Protein AF-I0ICT7-F1 (afdb_monomer)

Foldseek 3Di:
DAAEEEAEPDAPVDPPSAVVLVVVCVVDDVRHAYEYAHALHAPPRCQQSHQEYEHEQLPLVDQVSVVSNLVRLQRSQVRHDPPHDYAYEAEDDPDLPPVFLVLQQQLSCVQRHVRHYFYAHRDVDDPVGTDGDDDVVVVQCQAAWPDHWDADPQRWTWTHGPRGIRIHAGAPTAWDKAAAPAWDQDPVPRDTDRIDIAGHSGD

Organism: Phycisphaera mikurensis (strain NBRC 102666 / KCTC 22515 / FYK2301M01) (NCBI:txid1142394)

Mean predicted aligned error: 4.81 Å

Sequence (203 aa):
METGIFFDWWWDARPDRRAPMEAVRAQVPPGTLVLVNANANPLVETADLVNGSFMEADRSANWSAWAEMEASLVHNERHAREPRINAISAWFEQSRNEPARVRAVTTLALTRSD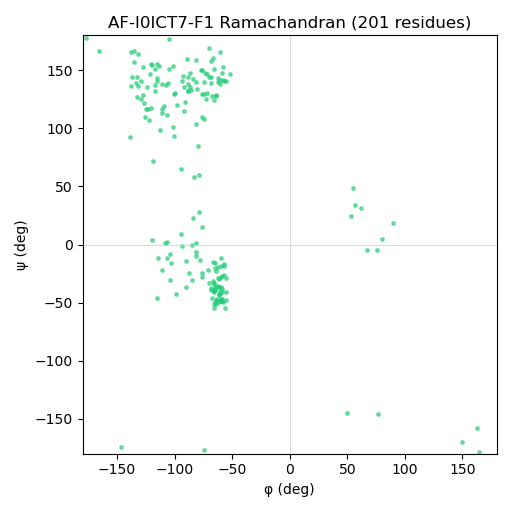GFVLFSDPNPLPTPDHLHDWYPLWDQPLGRALGPGREHPDGGVRRLFTGGLAVYNRPGAGEATVRLESPHRSFRTGRVGLLHTVPAADH

pLDDT: mean 89.97, std 8.15, range [52.28, 97.56]

Nearest PDB structures (foldseek):
  1uuo-assembly1_A  TM=5.519E-01  e=5.421E-01  Rattus rattus
  1ahn-assembly1_A  TM=3.329E-01  e=1.241E-01  Escherichia coli
  5zhz-assembly1_A  TM=4.166E-01  e=2.677E+00  Mycobacterium tuberculosis H37Rv
  9gzj-assembly1_A  TM=2.872E-01  e=6.931E-01  Listeria monocytogenes
  2www-assembly1_D  TM=3.773E-01  e=2.368E+00  Homo sapiens

Solvent-accessible surface area (backbone atoms only — not comparable to full-atom values): 11298 Å² total; per-residue (Å²): 134,84,53,75,47,78,43,74,85,43,53,58,90,42,86,74,51,46,61,60,51,52,57,49,57,75,74,45,66,94,75,46,45,33,37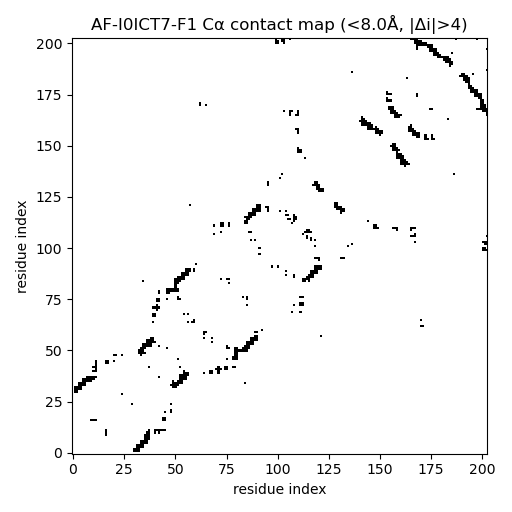,29,32,29,33,53,51,52,57,79,74,42,18,76,77,22,18,24,36,35,19,61,31,83,54,57,88,41,69,69,43,51,54,39,38,51,51,20,37,49,47,30,72,70,48,25,25,84,76,73,51,49,32,40,35,39,35,48,90,88,46,91,89,39,69,49,57,54,38,32,54,44,21,43,25,49,29,45,39,94,43,42,64,46,56,31,49,50,86,93,47,71,83,87,54,72,52,69,76,89,55,80,74,77,72,53,74,37,74,53,72,76,57,76,45,40,82,44,99,66,64,29,32,38,17,47,29,78,55,44,72,42,44,28,31,39,65,88,39,60,73,33,77,49,77,51,99,57,74,43,68,39,85,81,74,67,49,71,37,42,68,46,78,29,48,45,45,21,74

Radius of gyration: 17.75 Å; Cα contacts (8 Å, |Δi|>4): 414; chains: 1; bounding box: 44×36×44 Å

Structure (mmCIF, N/CA/C/O backbone):
data_AF-I0ICT7-F1
#
_entry.id   AF-I0ICT7-F1
#
loop_
_atom_site.group_PDB
_atom_site.id
_atom_site.type_symbol
_atom_site.label_atom_id
_atom_site.label_alt_id
_atom_site.label_comp_id
_atom_site.label_asym_id
_atom_site.label_entity_id
_atom_site.label_seq_id
_atom_site.pdbx_PDB_ins_code
_atom_site.Cartn_x
_atom_site.Cartn_y
_atom_site.Cartn_z
_atom_site.occupancy
_atom_site.B_iso_or_equiv
_atom_site.auth_seq_id
_atom_site.auth_comp_id
_atom_site.auth_asym_id
_atom_site.auth_atom_id
_atom_site.pdbx_PDB_model_num
ATOM 1 N N . MET A 1 1 ? 17.435 -20.853 -0.645 1.00 52.28 1 MET A N 1
ATOM 2 C CA . MET A 1 1 ? 17.496 -19.440 -0.229 1.00 52.28 1 MET A CA 1
ATOM 3 C C . MET A 1 1 ? 17.012 -18.647 -1.425 1.00 52.28 1 MET A C 1
ATOM 5 O O . MET A 1 1 ? 17.571 -18.835 -2.499 1.00 52.28 1 MET A O 1
ATOM 9 N N . GLU A 1 2 ? 15.910 -17.918 -1.296 1.00 65.94 2 GLU A N 1
ATOM 10 C CA . GLU A 1 2 ? 15.409 -17.082 -2.391 1.00 65.94 2 GLU A CA 1
ATOM 11 C C . GLU A 1 2 ? 16.340 -15.877 -2.547 1.00 65.94 2 GLU A C 1
ATOM 13 O O . GLU A 1 2 ? 16.713 -15.241 -1.562 1.00 65.94 2 GLU A O 1
ATOM 18 N N . THR A 1 3 ? 16.780 -15.608 -3.774 1.00 87.38 3 THR A N 1
ATOM 19 C CA . THR A 1 3 ? 17.563 -14.412 -4.098 1.00 87.38 3 THR A CA 1
ATOM 20 C C . THR A 1 3 ? 16.592 -13.290 -4.441 1.00 87.38 3 THR A C 1
ATOM 22 O O . THR A 1 3 ? 15.670 -13.504 -5.229 1.00 87.38 3 THR A O 1
ATOM 25 N N . GLY A 1 4 ? 16.800 -12.110 -3.860 1.00 93.94 4 GLY A N 1
ATOM 26 C CA . GLY A 1 4 ? 16.025 -10.906 -4.144 1.00 93.94 4 GLY A CA 1
ATOM 27 C C . GLY A 1 4 ? 16.892 -9.825 -4.781 1.00 93.94 4 GLY A C 1
ATOM 28 O O . GLY A 1 4 ? 18.059 -9.681 -4.421 1.00 93.94 4 GLY A O 1
ATOM 29 N N . ILE A 1 5 ? 16.322 -9.069 -5.715 1.00 96.56 5 ILE A N 1
ATOM 30 C CA . ILE A 1 5 ? 16.929 -7.873 -6.303 1.00 96.56 5 ILE A CA 1
ATOM 31 C C . ILE A 1 5 ? 15.971 -6.706 -6.097 1.00 96.56 5 ILE A C 1
ATOM 33 O O . ILE A 1 5 ? 14.771 -6.839 -6.329 1.00 96.56 5 ILE A O 1
ATOM 37 N N . PHE A 1 6 ? 16.513 -5.568 -5.678 1.00 97.00 6 PHE A N 1
ATOM 38 C CA . PHE A 1 6 ? 15.777 -4.322 -5.533 1.00 97.00 6 PHE A CA 1
ATOM 39 C C . PHE A 1 6 ? 16.410 -3.262 -6.433 1.00 97.00 6 PHE A C 1
ATOM 41 O O . PHE A 1 6 ? 17.581 -2.925 -6.252 1.00 97.00 6 PHE A O 1
ATOM 48 N N . PHE A 1 7 ? 15.660 -2.758 -7.411 1.00 96.62 7 PHE A N 1
ATOM 49 C CA . PHE A 1 7 ? 16.107 -1.653 -8.257 1.00 96.62 7 PHE A CA 1
ATOM 50 C C . PHE A 1 7 ? 15.532 -0.345 -7.754 1.00 96.62 7 PHE A C 1
ATOM 52 O O . PHE A 1 7 ? 14.318 -0.162 -7.740 1.00 96.62 7 PHE A O 1
ATOM 59 N N . ASP A 1 8 ? 16.406 0.582 -7.394 1.00 93.88 8 ASP A N 1
ATOM 60 C CA . ASP A 1 8 ? 15.988 1.924 -7.030 1.00 93.88 8 ASP A CA 1
ATOM 61 C C . ASP A 1 8 ? 15.756 2.805 -8.277 1.00 93.88 8 ASP A C 1
ATOM 63 O O . ASP A 1 8 ? 16.269 2.519 -9.365 1.00 93.88 8 ASP A O 1
ATOM 67 N N . TRP A 1 9 ? 14.971 3.876 -8.129 1.00 91.50 9 TRP A N 1
ATOM 68 C CA . TRP A 1 9 ? 14.681 4.865 -9.181 1.00 91.50 9 TRP A CA 1
ATOM 69 C C . TRP A 1 9 ? 14.110 4.257 -10.476 1.00 91.50 9 TRP A C 1
ATOM 71 O O . TRP A 1 9 ? 14.549 4.562 -11.597 1.00 91.50 9 TRP A O 1
ATOM 81 N N . TRP A 1 10 ? 13.103 3.397 -10.340 1.00 93.94 10 TRP A N 1
ATOM 82 C CA . TRP A 1 10 ? 12.467 2.691 -11.446 1.00 93.94 10 TRP A CA 1
ATOM 83 C C . TRP A 1 10 ? 11.147 3.338 -11.862 1.00 93.94 10 TRP A C 1
ATOM 85 O O . TRP A 1 10 ? 10.081 3.052 -11.326 1.00 93.94 10 TRP A O 1
ATOM 95 N N . TRP A 1 11 ? 11.207 4.225 -12.850 1.00 89.44 11 TRP A N 1
ATOM 96 C CA . TRP A 1 11 ? 10.013 4.866 -13.402 1.00 89.44 11 TRP A CA 1
ATOM 97 C C . TRP A 1 11 ? 9.779 4.362 -14.822 1.00 89.44 11 TRP A C 1
ATOM 99 O O . TRP A 1 11 ? 10.576 4.690 -15.706 1.00 89.44 11 TRP A O 1
ATOM 109 N N . ASP A 1 12 ? 8.691 3.615 -15.033 1.00 87.00 12 ASP A N 1
ATOM 110 C CA . ASP A 1 12 ? 8.264 3.106 -16.351 1.00 87.00 12 ASP A CA 1
ATOM 111 C C . ASP A 1 12 ? 7.927 4.235 -17.338 1.00 87.00 12 ASP A C 1
ATOM 113 O O . ASP A 1 12 ? 7.998 4.047 -18.544 1.00 87.00 12 ASP A O 1
ATOM 117 N N . ALA A 1 13 ? 7.657 5.446 -16.841 1.00 80.25 13 ALA A N 1
ATOM 118 C CA . ALA A 1 13 ? 7.529 6.639 -17.678 1.00 80.25 13 ALA A CA 1
ATOM 119 C C . ALA A 1 13 ? 8.842 7.040 -18.384 1.00 80.25 13 ALA A C 1
ATOM 121 O O . ALA A 1 13 ? 8.818 7.857 -19.306 1.00 80.25 13 ALA A O 1
ATOM 122 N N . ARG A 1 14 ? 10.001 6.518 -17.951 1.00 82.38 14 ARG A N 1
ATOM 123 C CA . ARG A 1 14 ? 11.254 6.688 -18.697 1.00 82.38 14 ARG A CA 1
ATOM 124 C C . ARG A 1 14 ? 11.303 5.662 -19.833 1.00 82.38 14 ARG A C 1
ATOM 126 O O . ARG A 1 14 ? 10.940 4.511 -19.603 1.00 82.38 14 ARG A O 1
ATOM 133 N N . PRO A 1 15 ? 11.790 6.044 -21.025 1.00 78.44 15 PRO A N 1
ATOM 134 C CA . PRO A 1 15 ? 11.912 5.109 -22.133 1.00 78.44 15 PRO A CA 1
ATOM 135 C C . PRO A 1 15 ? 12.797 3.913 -21.761 1.00 78.44 15 PRO A C 1
ATOM 137 O O . PRO A 1 15 ? 13.691 4.014 -20.917 1.00 78.44 15 PRO A O 1
ATOM 140 N N . ASP A 1 16 ? 12.529 2.787 -22.419 1.00 86.06 16 ASP A N 1
ATOM 141 C CA . ASP A 1 16 ? 13.376 1.594 -22.427 1.00 86.06 16 ASP A CA 1
ATOM 142 C C . ASP A 1 16 ? 13.589 0.919 -21.062 1.00 86.06 16 ASP A C 1
ATOM 144 O O . ASP A 1 16 ? 14.623 0.300 -20.834 1.00 86.06 16 ASP A O 1
ATOM 148 N N . ARG A 1 17 ? 12.616 0.974 -20.140 1.00 91.69 17 ARG A N 1
ATOM 149 C CA . ARG A 1 17 ? 12.694 0.219 -18.869 1.00 91.69 17 ARG A CA 1
ATOM 150 C C . ARG A 1 17 ? 12.561 -1.289 -19.033 1.00 91.69 17 ARG A C 1
ATOM 152 O O . ARG A 1 17 ? 13.197 -2.049 -18.302 1.00 91.69 17 ARG A O 1
ATOM 159 N N . ARG A 1 18 ? 11.779 -1.733 -20.014 1.00 94.69 18 ARG A N 1
ATOM 160 C CA . ARG A 1 18 ? 11.516 -3.154 -20.246 1.00 94.69 18 ARG A CA 1
ATOM 161 C C . ARG A 1 18 ? 12.772 -3.940 -20.629 1.00 94.69 18 ARG A C 1
ATOM 163 O O . ARG A 1 18 ? 13.072 -4.928 -19.969 1.00 94.69 18 ARG A O 1
ATOM 170 N N . ALA A 1 19 ? 13.536 -3.486 -21.623 1.00 95.31 19 ALA A N 1
ATOM 171 C CA . ALA A 1 19 ? 14.713 -4.209 -22.125 1.00 95.31 19 ALA A CA 1
ATOM 172 C C . ALA A 1 19 ? 15.763 -4.536 -21.033 1.00 95.31 19 ALA A C 1
ATOM 174 O O . ALA A 1 19 ? 16.175 -5.692 -20.927 1.00 95.31 19 ALA A O 1
ATOM 175 N N . PRO A 1 20 ? 16.174 -3.587 -20.167 1.00 94.69 20 PRO A N 1
ATOM 176 C CA . PRO A 1 20 ? 17.035 -3.877 -19.024 1.00 94.69 20 PRO A CA 1
ATOM 177 C C . PRO A 1 20 ? 16.431 -4.906 -18.064 1.00 94.69 20 PRO A C 1
ATOM 179 O O . PRO A 1 20 ? 17.145 -5.790 -17.595 1.00 94.69 20 PRO A O 1
ATOM 182 N N . MET A 1 21 ? 15.125 -4.832 -17.789 1.00 96.69 21 MET A N 1
ATOM 183 C CA . MET A 1 21 ? 14.463 -5.788 -16.899 1.00 96.69 21 MET A CA 1
ATOM 184 C C . MET A 1 21 ? 14.391 -7.195 -17.513 1.00 96.69 21 MET A C 1
ATOM 186 O O . MET A 1 21 ? 14.626 -8.183 -16.819 1.00 96.69 21 MET A O 1
ATOM 190 N N . GLU A 1 22 ? 14.143 -7.307 -18.819 1.00 97.19 22 GLU A N 1
ATOM 191 C CA . GLU A 1 22 ? 14.212 -8.576 -19.555 1.00 97.19 22 GLU A CA 1
ATOM 192 C C . GLU A 1 22 ? 15.631 -9.164 -19.512 1.00 97.19 22 GLU A C 1
ATOM 194 O O . GLU A 1 22 ? 15.803 -10.352 -19.233 1.00 97.19 22 GLU A O 1
ATOM 199 N N . ALA A 1 23 ? 16.660 -8.330 -19.693 1.00 97.25 23 ALA A N 1
ATOM 200 C CA . ALA A 1 23 ? 18.058 -8.748 -19.598 1.00 97.25 23 ALA A CA 1
ATOM 201 C C . ALA A 1 23 ? 18.440 -9.231 -18.189 1.00 97.25 23 ALA A C 1
ATOM 203 O O . ALA A 1 23 ? 19.209 -10.186 -18.056 1.00 97.25 23 ALA A O 1
ATOM 204 N N . VAL A 1 24 ? 17.894 -8.611 -17.137 1.00 96.62 24 VAL A N 1
ATOM 205 C CA . VAL A 1 24 ? 18.030 -9.095 -15.754 1.00 96.62 24 VAL A CA 1
ATOM 206 C C . VAL A 1 24 ? 17.331 -10.441 -15.604 1.00 96.62 24 VAL A C 1
ATOM 208 O O . VAL A 1 24 ? 17.938 -11.396 -15.123 1.00 96.62 24 VAL A O 1
ATOM 211 N N . ARG A 1 25 ? 16.076 -10.558 -16.057 1.00 96.88 25 ARG A N 1
ATOM 212 C CA . ARG A 1 25 ? 15.293 -11.799 -15.963 1.00 96.88 25 ARG A CA 1
ATOM 213 C C . ARG A 1 25 ? 15.915 -12.973 -16.711 1.00 96.88 25 ARG A C 1
ATOM 215 O O . ARG A 1 25 ? 15.766 -14.100 -16.253 1.00 96.88 25 ARG A O 1
ATOM 222 N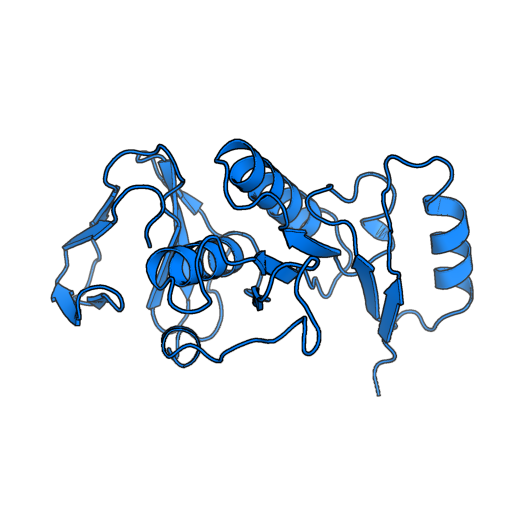 N . ALA A 1 26 ? 16.647 -12.721 -17.791 1.00 97.56 26 ALA A N 1
ATOM 223 C CA . ALA A 1 26 ? 17.394 -13.748 -18.512 1.00 97.56 26 ALA A CA 1
ATOM 224 C C . ALA A 1 26 ? 18.623 -14.276 -17.742 1.00 97.56 26 ALA A C 1
ATOM 226 O O . ALA A 1 26 ? 19.095 -15.373 -18.031 1.00 97.56 26 ALA A O 1
ATOM 227 N N . GLN A 1 27 ? 19.150 -13.511 -16.782 1.00 97.06 27 GLN A N 1
ATOM 228 C CA . GLN A 1 27 ? 20.387 -13.835 -16.060 1.00 97.06 27 GLN A CA 1
ATOM 229 C C . GLN A 1 27 ? 20.158 -14.378 -14.649 1.00 97.06 27 GLN A C 1
ATOM 231 O O . GLN A 1 27 ? 21.073 -14.944 -14.051 1.00 97.06 27 GLN A O 1
ATOM 236 N N . VAL A 1 28 ? 18.954 -14.209 -14.103 1.00 96.19 28 VAL A N 1
ATOM 237 C CA . VAL A 1 28 ? 18.622 -14.640 -12.743 1.00 96.19 28 VAL A CA 1
ATOM 238 C C . VAL A 1 28 ? 17.755 -15.898 -12.763 1.00 96.19 28 VAL A C 1
ATOM 240 O O . VAL A 1 28 ? 16.984 -16.104 -13.703 1.00 96.19 28 VAL A O 1
ATOM 243 N N . PRO A 1 29 ? 17.832 -16.754 -11.729 1.00 95.69 29 PRO A N 1
ATOM 244 C CA . PRO A 1 29 ? 16.926 -17.887 -11.597 1.00 95.69 29 PRO A CA 1
ATOM 245 C C . PRO A 1 29 ? 15.444 -17.476 -11.715 1.00 95.69 29 PRO A C 1
ATOM 247 O O . PRO A 1 29 ? 15.056 -16.420 -11.211 1.00 95.69 29 PRO A O 1
ATOM 250 N N . PRO A 1 30 ? 14.563 -18.327 -12.281 1.00 92.38 30 PRO A N 1
ATOM 251 C CA . PRO A 1 30 ? 13.141 -18.001 -12.422 1.00 92.38 30 PRO A CA 1
ATOM 252 C C . PRO A 1 30 ? 12.431 -17.655 -11.106 1.00 92.38 30 PRO A C 1
ATOM 254 O O . PRO A 1 30 ? 11.439 -16.935 -11.128 1.00 92.38 30 PRO A O 1
ATOM 257 N N . GLY A 1 31 ? 12.918 -18.165 -9.971 1.00 94.19 31 GLY A N 1
ATOM 258 C CA . GLY A 1 31 ? 12.374 -17.883 -8.640 1.00 94.19 31 GLY A CA 1
ATOM 259 C C . GLY A 1 31 ? 12.904 -16.607 -7.976 1.00 94.19 31 GLY A C 1
ATOM 260 O O . GLY A 1 31 ? 12.518 -16.327 -6.849 1.00 94.19 31 GLY A O 1
ATOM 261 N N . THR A 1 32 ? 13.799 -15.848 -8.618 1.00 96.69 32 THR A N 1
ATOM 262 C CA . THR A 1 32 ? 14.328 -14.603 -8.047 1.00 96.69 32 THR A CA 1
ATOM 263 C C . THR A 1 32 ? 13.213 -13.575 -7.880 1.00 96.69 32 THR A C 1
ATOM 265 O O . THR A 1 32 ? 12.502 -13.263 -8.839 1.00 96.69 32 THR A O 1
ATOM 268 N N . LEU A 1 33 ? 13.081 -13.019 -6.677 1.00 97.06 33 LEU A N 1
ATOM 269 C CA . LEU A 1 33 ? 12.181 -11.898 -6.426 1.00 97.06 33 LEU A CA 1
ATOM 270 C C . LEU A 1 33 ? 12.821 -10.626 -6.975 1.00 97.06 33 LEU A C 1
ATOM 272 O O . LEU A 1 33 ? 13.983 -10.343 -6.687 1.00 97.06 33 LEU A O 1
ATOM 276 N N . VAL A 1 34 ? 12.079 -9.861 -7.768 1.00 97.38 34 VAL A N 1
ATOM 277 C CA . VAL A 1 34 ? 12.555 -8.570 -8.278 1.00 97.38 34 VAL A CA 1
ATOM 278 C C . VAL A 1 34 ? 11.570 -7.497 -7.874 1.00 97.38 34 VAL A C 1
ATOM 280 O O . VAL A 1 34 ? 10.424 -7.533 -8.306 1.00 97.38 34 VAL A O 1
ATOM 283 N N . LEU A 1 35 ? 12.014 -6.554 -7.055 1.00 97.19 35 LEU A N 1
ATOM 284 C CA . LEU A 1 35 ? 11.237 -5.396 -6.637 1.00 97.19 35 LEU A CA 1
ATOM 285 C C . LEU A 1 35 ? 11.859 -4.132 -7.204 1.00 97.19 35 LEU A C 1
ATOM 287 O O . LEU A 1 35 ? 13.061 -4.077 -7.475 1.00 97.19 35 LEU A O 1
ATOM 291 N N . VAL A 1 36 ? 11.030 -3.115 -7.378 1.00 97.12 36 VAL A N 1
ATOM 292 C CA . VAL A 1 36 ? 11.469 -1.837 -7.925 1.00 97.12 36 VAL A CA 1
ATOM 293 C C . VAL A 1 36 ? 10.931 -0.680 -7.090 1.00 97.12 36 VAL A C 1
ATOM 295 O O . VAL A 1 36 ? 9.778 -0.709 -6.671 1.00 97.12 36 VAL A O 1
ATOM 298 N N . ASN A 1 37 ? 11.731 0.349 -6.833 1.00 95.50 37 ASN A N 1
ATOM 299 C CA . ASN A 1 37 ? 11.225 1.588 -6.254 1.00 95.50 37 ASN A CA 1
ATOM 300 C C . ASN A 1 37 ? 10.612 2.444 -7.363 1.00 95.50 37 ASN A C 1
ATOM 302 O O . ASN A 1 37 ? 11.335 3.050 -8.158 1.00 95.50 37 ASN A O 1
ATOM 306 N N . ALA A 1 38 ? 9.283 2.474 -7.421 1.00 93.31 38 ALA A N 1
ATOM 307 C CA . ALA A 1 38 ? 8.538 3.226 -8.425 1.00 93.31 38 ALA A CA 1
ATOM 308 C C . ALA A 1 38 ? 7.865 4.482 -7.856 1.00 93.31 38 ALA A C 1
ATOM 310 O O . ALA A 1 38 ? 7.192 5.201 -8.601 1.00 93.31 38 ALA A O 1
ATOM 311 N N . ASN A 1 39 ? 8.055 4.790 -6.565 1.00 91.81 39 ASN A N 1
ATOM 312 C CA . ASN A 1 39 ? 7.245 5.782 -5.847 1.00 91.81 39 ASN A CA 1
ATOM 313 C C . ASN A 1 39 ? 5.748 5.503 -6.069 1.00 91.81 39 ASN A C 1
ATOM 315 O O . ASN A 1 39 ? 5.343 4.354 -6.208 1.00 91.81 39 ASN A O 1
ATOM 319 N N . ALA A 1 40 ? 4.913 6.535 -6.152 1.00 89.12 40 ALA A N 1
ATOM 320 C CA . ALA A 1 40 ? 3.494 6.377 -6.457 1.00 89.12 40 ALA A CA 1
ATOM 321 C C . ALA A 1 40 ? 3.192 6.097 -7.949 1.00 89.12 40 ALA A C 1
ATOM 323 O O . ALA A 1 40 ? 2.040 6.237 -8.351 1.00 89.12 40 ALA A O 1
ATOM 324 N N . ASN A 1 41 ? 4.172 5.724 -8.788 1.00 91.44 41 ASN A N 1
ATOM 325 C CA . ASN A 1 41 ? 3.925 5.443 -10.209 1.00 91.44 41 ASN A CA 1
ATOM 326 C C . ASN A 1 41 ? 3.503 3.978 -10.431 1.00 91.44 41 ASN A C 1
ATOM 328 O O . ASN A 1 41 ? 4.148 3.069 -9.900 1.00 91.44 41 ASN A O 1
ATOM 332 N N . PRO A 1 42 ? 2.477 3.719 -11.260 1.00 92.69 42 PRO A N 1
ATOM 333 C CA . PRO A 1 42 ? 2.080 2.360 -11.601 1.00 92.69 42 PRO A CA 1
ATOM 334 C C . PRO A 1 42 ? 3.110 1.696 -12.526 1.00 92.69 42 PRO A C 1
ATOM 336 O O . PRO A 1 42 ? 3.706 2.343 -13.390 1.00 92.69 42 PRO A O 1
ATOM 339 N N . LEU A 1 43 ? 3.279 0.382 -12.377 1.00 94.38 43 LEU A N 1
ATOM 340 C CA . LEU A 1 43 ? 4.138 -0.443 -13.230 1.00 94.38 43 LEU A CA 1
ATOM 341 C C . LEU A 1 43 ? 3.414 -0.775 -14.539 1.00 94.38 43 LEU A C 1
ATOM 343 O O . LEU A 1 43 ? 2.737 -1.795 -14.656 1.00 94.38 43 LEU A O 1
ATOM 347 N N . VAL A 1 44 ? 3.476 0.119 -15.517 1.00 93.44 44 VAL A N 1
ATOM 348 C CA . VAL A 1 44 ? 2.729 -0.032 -16.775 1.00 93.44 44 VAL A CA 1
ATOM 349 C C . VAL A 1 44 ? 3.456 -0.886 -17.818 1.00 93.44 44 VAL A C 1
ATOM 351 O O . VAL A 1 44 ? 2.792 -1.600 -18.562 1.00 93.44 44 VAL A O 1
ATOM 354 N N . GLU A 1 45 ? 4.791 -0.891 -17.827 1.00 93.81 45 GLU A N 1
ATOM 355 C CA . GLU A 1 45 ? 5.605 -1.575 -18.849 1.00 93.81 45 GLU A CA 1
ATOM 356 C C . GLU A 1 45 ? 6.232 -2.879 -18.351 1.00 93.81 45 GLU A C 1
ATOM 358 O O . GLU A 1 45 ? 6.504 -3.799 -19.130 1.00 93.81 45 GLU A O 1
ATOM 363 N N . THR A 1 46 ? 6.526 -2.931 -17.050 1.00 96.50 46 THR A N 1
ATOM 364 C CA . THR A 1 46 ? 7.392 -3.965 -16.464 1.00 96.50 46 THR A CA 1
ATOM 365 C C . THR A 1 46 ? 6.729 -4.823 -15.399 1.00 96.50 46 THR A C 1
ATOM 367 O O . THR A 1 46 ? 7.389 -5.694 -14.833 1.00 96.50 46 THR A O 1
ATOM 370 N N . ALA A 1 47 ? 5.430 -4.638 -15.143 1.00 95.75 47 ALA A N 1
ATOM 371 C CA . ALA A 1 47 ? 4.708 -5.384 -14.113 1.00 95.75 47 ALA A CA 1
ATOM 372 C C . ALA A 1 47 ? 4.817 -6.909 -14.279 1.00 95.75 47 ALA A C 1
ATOM 374 O O . ALA A 1 47 ? 5.072 -7.615 -13.308 1.00 95.75 47 ALA A O 1
ATOM 375 N N . ASP A 1 48 ? 4.733 -7.429 -15.502 1.00 96.56 48 ASP A N 1
ATOM 376 C CA . ASP A 1 48 ? 4.857 -8.866 -15.777 1.00 96.56 48 ASP A CA 1
ATOM 377 C C . ASP A 1 48 ? 6.267 -9.426 -15.501 1.00 96.56 48 ASP A C 1
ATOM 379 O O . ASP A 1 4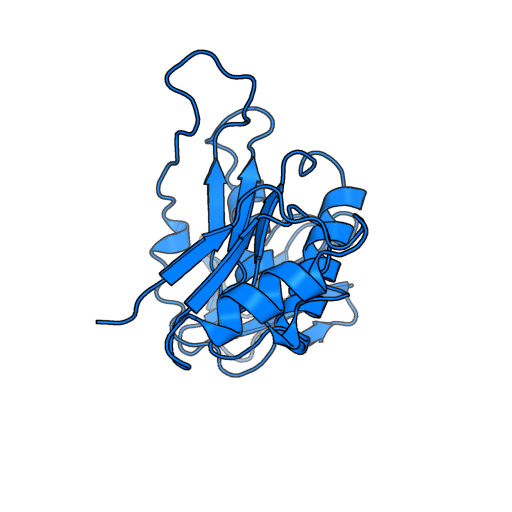8 ? 6.463 -10.640 -15.372 1.00 96.56 48 ASP A O 1
ATOM 383 N N . LEU A 1 49 ? 7.254 -8.541 -15.359 1.00 97.31 49 LEU A N 1
ATOM 384 C CA . LEU A 1 49 ? 8.650 -8.868 -15.107 1.00 97.31 49 LEU A CA 1
ATOM 385 C C . LEU A 1 49 ? 9.073 -8.624 -13.658 1.00 97.31 49 LEU A C 1
ATOM 387 O O . LEU A 1 49 ? 10.170 -9.035 -13.290 1.00 97.31 49 LEU A O 1
ATOM 391 N N . VAL A 1 50 ? 8.261 -8.007 -12.802 1.00 97.38 50 VAL A N 1
ATOM 392 C CA . VAL A 1 50 ? 8.640 -7.695 -11.411 1.00 97.38 50 VAL A CA 1
ATOM 393 C C . VAL A 1 50 ? 7.598 -8.207 -10.427 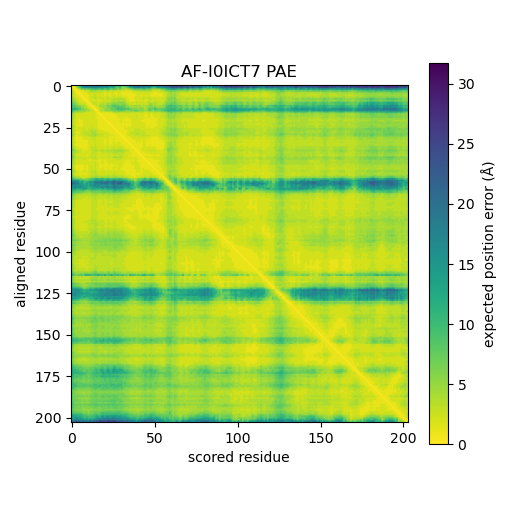1.00 97.38 50 VAL A C 1
ATOM 395 O O . VAL A 1 50 ? 6.430 -8.360 -10.753 1.00 97.38 50 VAL A O 1
ATOM 398 N N . ASN A 1 51 ? 8.032 -8.497 -9.208 1.00 97.38 51 ASN A N 1
ATOM 399 C CA . ASN A 1 51 ? 7.193 -8.994 -8.123 1.00 97.38 51 ASN A CA 1
ATOM 400 C C . ASN A 1 51 ? 6.419 -7.878 -7.410 1.00 97.38 51 ASN A C 1
ATOM 402 O O . ASN A 1 51 ? 5.524 -8.155 -6.624 1.00 97.38 51 ASN A O 1
ATOM 406 N N . GLY A 1 52 ? 6.724 -6.616 -7.692 1.00 96.50 52 GLY A N 1
ATOM 407 C CA . GLY A 1 52 ? 5.975 -5.478 -7.183 1.00 96.50 52 GLY A CA 1
ATOM 408 C C . GLY A 1 52 ? 6.856 -4.257 -6.998 1.00 96.50 52 GLY A C 1
ATOM 409 O O . GLY A 1 52 ? 8.005 -4.219 -7.454 1.00 96.50 52 GLY A O 1
ATOM 410 N N . SER A 1 53 ? 6.290 -3.250 -6.346 1.00 95.62 53 SER A N 1
ATOM 411 C CA . SER A 1 53 ? 6.928 -1.954 -6.156 1.00 95.62 53 SER A CA 1
ATOM 412 C C . SER A 1 53 ? 7.084 -1.580 -4.688 1.00 95.62 53 SER A C 1
ATOM 414 O O . SER A 1 53 ? 6.185 -1.818 -3.883 1.00 95.62 53 SER A O 1
ATOM 416 N N . PHE A 1 54 ? 8.156 -0.867 -4.375 1.00 95.12 54 PHE A N 1
ATOM 417 C CA . PHE A 1 54 ? 8.228 0.001 -3.207 1.00 95.12 54 PHE A CA 1
ATOM 418 C C . PHE A 1 54 ? 7.833 1.426 -3.604 1.00 95.12 54 PHE A C 1
ATOM 420 O O . PHE A 1 54 ? 8.171 1.881 -4.700 1.00 95.12 54 PHE A O 1
ATOM 427 N N . MET A 1 55 ? 7.087 2.102 -2.733 1.00 92.38 55 MET A N 1
ATOM 428 C CA . MET A 1 55 ? 6.584 3.452 -2.961 1.00 92.38 55 MET A CA 1
ATOM 429 C C . MET A 1 55 ? 7.065 4.381 -1.846 1.00 92.38 55 MET A C 1
ATOM 431 O O . MET A 1 55 ? 6.534 4.317 -0.738 1.00 92.38 55 MET A O 1
ATOM 435 N N . GLU A 1 56 ? 8.021 5.273 -2.117 1.00 88.25 56 GLU A N 1
ATOM 436 C CA . GLU A 1 56 ? 8.261 6.417 -1.229 1.00 88.25 56 GLU A CA 1
ATOM 437 C C . GLU A 1 56 ? 7.160 7.454 -1.459 1.00 88.25 56 GLU A C 1
ATOM 439 O O . GLU A 1 56 ? 7.060 8.072 -2.520 1.00 88.25 56 GLU A O 1
ATOM 444 N N . ALA A 1 57 ? 6.283 7.615 -0.475 1.00 80.50 57 ALA A N 1
ATOM 445 C CA . ALA A 1 57 ? 5.143 8.513 -0.552 1.00 80.50 57 ALA A CA 1
ATOM 446 C C . ALA A 1 57 ? 5.472 9.882 0.057 1.00 80.50 57 ALA A C 1
ATOM 448 O O . ALA A 1 57 ? 4.867 10.319 1.044 1.00 80.50 57 ALA A O 1
ATOM 449 N N . ASP A 1 58 ? 6.413 10.571 -0.589 1.00 71.56 58 ASP A N 1
ATOM 450 C CA . ASP A 1 58 ? 6.866 11.930 -0.267 1.00 71.56 58 ASP A CA 1
ATOM 451 C C . ASP A 1 58 ? 5.744 12.980 -0.308 1.00 71.56 58 ASP A C 1
ATOM 453 O O . ASP A 1 58 ? 5.772 13.985 0.401 1.00 71.56 58 ASP A O 1
ATOM 457 N N . ARG A 1 59 ? 4.712 12.723 -1.115 1.00 61.25 59 ARG A N 1
ATOM 458 C CA . ARG A 1 59 ? 3.561 13.611 -1.331 1.00 61.25 59 ARG A CA 1
ATOM 459 C C . ARG A 1 59 ? 2.356 13.316 -0.445 1.00 61.25 59 ARG A C 1
ATOM 461 O O . ARG A 1 59 ? 1.301 13.914 -0.656 1.00 61.25 59 ARG A O 1
ATOM 468 N N . SER A 1 60 ? 2.471 12.435 0.553 1.00 60.81 60 SER A N 1
ATOM 469 C CA . SER A 1 60 ? 1.313 11.988 1.348 1.00 60.81 60 SER A CA 1
ATOM 470 C C . SER A 1 60 ? 0.574 13.119 2.093 1.00 60.81 60 SER A C 1
ATOM 472 O O . SER A 1 60 ? -0.534 12.909 2.590 1.00 60.81 60 SER A O 1
ATOM 474 N N . ALA A 1 61 ? 1.134 14.329 2.166 1.00 61.50 61 ALA A N 1
ATOM 475 C CA . ALA A 1 61 ? 0.477 15.506 2.731 1.00 61.50 61 ALA A CA 1
ATOM 476 C C . ALA A 1 61 ? -0.785 15.962 1.960 1.00 61.50 61 ALA A C 1
ATOM 478 O O . ALA A 1 61 ? -1.636 16.619 2.553 1.00 61.50 61 ALA A O 1
ATOM 479 N N . ASN A 1 62 ? -0.953 15.618 0.672 1.00 70.62 62 ASN A N 1
ATOM 480 C CA . ASN A 1 62 ? -2.116 16.040 -0.126 1.00 70.62 62 ASN A CA 1
ATOM 481 C C . ASN A 1 62 ? -2.989 14.871 -0.619 1.00 70.62 62 ASN A C 1
ATOM 483 O O . ASN A 1 62 ? -2.515 13.763 -0.847 1.00 70.62 62 ASN A O 1
ATOM 487 N N . TRP A 1 63 ? -4.289 15.124 -0.808 1.00 66.62 63 TRP A N 1
ATOM 488 C CA . TRP A 1 63 ? -5.266 14.090 -1.179 1.00 66.62 63 TRP A CA 1
ATOM 489 C C . TRP A 1 63 ? -5.055 13.474 -2.560 1.00 66.62 63 TRP A C 1
ATOM 491 O O . TRP A 1 63 ? -5.286 12.277 -2.722 1.00 66.62 63 TRP A O 1
ATOM 501 N N . SER A 1 64 ? -4.584 14.247 -3.541 1.00 71.56 64 SER A N 1
ATOM 502 C CA . SER A 1 64 ? -4.259 13.714 -4.869 1.00 71.56 64 SER A CA 1
ATOM 503 C C . SER A 1 64 ? -3.197 12.617 -4.794 1.00 71.56 64 SER A C 1
ATOM 505 O O . SER A 1 64 ? -3.341 11.592 -5.453 1.00 71.56 64 SER A O 1
ATOM 507 N N . ALA A 1 65 ? -2.199 12.763 -3.919 1.00 81.69 65 ALA A N 1
ATOM 508 C CA . ALA A 1 65 ? -1.171 11.746 -3.739 1.00 81.69 65 ALA A CA 1
ATOM 509 C C . ALA A 1 65 ? -1.716 10.439 -3.149 1.00 81.69 65 ALA A C 1
ATOM 511 O O . ALA A 1 65 ? -1.244 9.366 -3.511 1.00 81.69 65 ALA A O 1
ATOM 512 N N . TRP A 1 66 ? -2.732 10.490 -2.279 1.00 86.31 66 TRP A N 1
ATOM 513 C CA . TRP A 1 66 ? -3.372 9.270 -1.768 1.00 86.31 66 TRP A CA 1
ATOM 514 C C . TRP A 1 66 ? -4.095 8.493 -2.860 1.00 86.31 66 TRP A C 1
ATOM 516 O O . TRP A 1 66 ? -3.986 7.269 -2.907 1.00 86.31 66 TRP A O 1
ATOM 526 N N . ALA A 1 67 ? -4.787 9.197 -3.756 1.00 87.62 67 ALA A N 1
ATOM 527 C CA . ALA A 1 67 ? -5.444 8.571 -4.897 1.00 87.62 67 ALA A CA 1
ATOM 528 C C . ALA A 1 67 ? -4.428 7.945 -5.870 1.00 87.62 67 ALA A C 1
ATOM 530 O O . ALA A 1 67 ? -4.661 6.844 -6.362 1.00 87.62 67 ALA A O 1
ATOM 531 N N . GLU A 1 68 ? -3.289 8.605 -6.111 1.00 89.69 68 GLU A N 1
ATOM 532 C CA . GLU A 1 68 ? -2.191 8.064 -6.927 1.00 89.69 68 GLU A CA 1
ATOM 533 C C . GLU A 1 68 ? -1.590 6.796 -6.303 1.00 89.69 68 GLU A C 1
ATOM 535 O O . GLU A 1 68 ? -1.462 5.779 -6.984 1.00 89.69 68 GLU A O 1
ATOM 540 N N . MET A 1 69 ? -1.297 6.816 -4.997 1.00 90.62 69 MET A N 1
ATOM 541 C CA . MET A 1 69 ? -0.822 5.632 -4.271 1.00 90.62 69 MET A CA 1
ATOM 542 C C . MET A 1 69 ? -1.820 4.476 -4.354 1.00 90.62 69 MET A C 1
ATOM 544 O O . MET A 1 69 ? -1.445 3.350 -4.672 1.00 90.62 69 MET A O 1
ATOM 548 N N . GLU A 1 70 ? -3.099 4.748 -4.083 1.00 92.38 70 GLU A N 1
ATOM 549 C CA . GLU A 1 70 ? -4.158 3.745 -4.163 1.00 92.38 70 GLU A CA 1
ATOM 550 C C . GLU A 1 70 ? -4.258 3.140 -5.570 1.00 92.38 70 GLU A C 1
ATOM 552 O O . GLU A 1 70 ? -4.310 1.916 -5.708 1.00 92.38 70 GLU A O 1
ATOM 557 N N . ALA A 1 71 ? -4.254 3.977 -6.610 1.00 92.56 71 ALA A N 1
ATOM 558 C CA . ALA A 1 71 ? -4.322 3.527 -7.995 1.00 92.56 71 ALA A CA 1
ATOM 559 C C . ALA A 1 71 ? -3.123 2.642 -8.363 1.00 92.56 71 ALA A C 1
ATOM 561 O O . ALA A 1 71 ? -3.305 1.581 -8.963 1.00 92.56 71 ALA A O 1
ATOM 562 N N . SER A 1 72 ? -1.918 3.035 -7.950 1.00 93.12 72 SER A N 1
ATOM 563 C CA . SER A 1 72 ? -0.693 2.274 -8.198 1.00 93.12 72 SER A CA 1
ATOM 564 C C . SER A 1 72 ? -0.677 0.937 -7.468 1.00 93.12 72 SER A C 1
ATOM 566 O O . SER A 1 72 ? -0.317 -0.069 -8.073 1.00 93.12 72 SER A O 1
ATOM 568 N N . LEU A 1 73 ? -1.152 0.867 -6.221 1.00 94.69 73 LEU A N 1
ATOM 569 C CA . LEU A 1 73 ? -1.302 -0.409 -5.508 1.00 94.69 73 LEU A CA 1
ATOM 570 C C . LEU A 1 73 ? -2.277 -1.333 -6.225 1.00 94.69 73 LEU A C 1
ATOM 572 O O . LEU A 1 73 ? -1.947 -2.483 -6.498 1.00 94.69 73 LEU A O 1
ATOM 576 N N . VAL A 1 74 ? -3.461 -0.824 -6.576 1.00 94.69 74 VAL A N 1
ATOM 577 C CA . VAL A 1 74 ? -4.485 -1.612 -7.273 1.00 94.69 74 VAL A CA 1
ATOM 578 C C . VAL A 1 74 ? -3.971 -2.110 -8.622 1.00 94.69 74 VAL A C 1
ATOM 580 O O . VAL A 1 74 ? -4.261 -3.245 -9.002 1.00 94.69 74 VAL A O 1
ATOM 583 N N . HIS A 1 75 ? -3.224 -1.281 -9.353 1.00 95.50 75 HIS A N 1
ATOM 584 C CA . HIS A 1 75 ? -2.613 -1.672 -10.619 1.00 95.50 75 HIS A CA 1
ATOM 585 C C . HIS A 1 75 ? -1.544 -2.745 -10.412 1.00 95.50 75 HIS A C 1
ATOM 587 O O . HIS A 1 75 ? -1.593 -3.790 -11.060 1.00 95.50 75 HIS A O 1
ATOM 593 N N . ASN A 1 76 ? -0.609 -2.526 -9.493 1.00 95.38 76 ASN A N 1
ATOM 594 C CA . ASN A 1 76 ? 0.516 -3.429 -9.286 1.00 95.38 76 ASN A CA 1
ATOM 595 C C . ASN A 1 76 ? 0.052 -4.775 -8.706 1.00 95.38 76 ASN A C 1
ATOM 597 O O . ASN A 1 76 ? 0.512 -5.816 -9.158 1.00 95.38 76 ASN A O 1
ATOM 601 N N . GLU A 1 77 ? -0.936 -4.801 -7.810 1.00 95.06 77 GLU A N 1
ATOM 602 C CA . GLU A 1 77 ? -1.540 -6.050 -7.315 1.00 95.06 77 GLU A CA 1
ATOM 603 C C . GLU A 1 77 ? -2.274 -6.859 -8.390 1.00 95.06 77 GLU A C 1
ATOM 605 O O . GLU A 1 77 ? -2.514 -8.053 -8.222 1.00 95.06 77 GLU A O 1
ATOM 610 N N . ARG A 1 78 ? -2.658 -6.237 -9.508 1.00 95.19 78 ARG A N 1
ATOM 611 C CA . ARG A 1 78 ? -3.294 -6.945 -10.628 1.00 95.19 78 ARG A CA 1
ATOM 612 C C . ARG A 1 78 ? -2.289 -7.470 -11.639 1.00 95.19 78 ARG A C 1
ATOM 614 O O . ARG A 1 78 ? -2.515 -8.537 -12.203 1.00 95.19 78 ARG A O 1
ATOM 621 N N . HIS A 1 79 ? -1.218 -6.722 -11.886 1.00 96.56 79 HIS A N 1
ATOM 622 C CA . HIS A 1 79 ? -0.335 -6.966 -13.027 1.00 96.56 79 HIS A CA 1
ATOM 623 C C . HIS A 1 79 ? 1.052 -7.478 -12.633 1.00 96.56 79 HIS A C 1
ATOM 625 O O . HIS A 1 79 ? 1.709 -8.099 -13.466 1.00 96.56 79 HIS A O 1
ATOM 631 N N . ALA A 1 80 ? 1.498 -7.243 -11.394 1.00 96.88 80 ALA A N 1
ATOM 632 C CA . ALA A 1 80 ? 2.794 -7.720 -10.934 1.00 96.88 80 ALA A CA 1
ATOM 633 C C . ALA A 1 80 ? 2.833 -9.250 -10.872 1.00 96.88 80 ALA A C 1
ATOM 635 O O . ALA A 1 80 ? 1.821 -9.930 -10.640 1.00 96.88 80 ALA A O 1
ATOM 636 N N . ARG A 1 81 ? 4.033 -9.786 -11.058 1.00 96.50 81 ARG A N 1
ATOM 637 C CA . ARG A 1 81 ? 4.323 -11.212 -11.015 1.00 96.50 81 ARG A CA 1
ATOM 638 C C . ARG A 1 81 ? 4.206 -11.764 -9.591 1.00 96.50 81 ARG A C 1
ATOM 640 O O . ARG A 1 81 ? 4.604 -11.128 -8.623 1.00 96.50 81 ARG A O 1
ATOM 647 N N . GLU A 1 82 ? 3.715 -12.993 -9.471 1.00 95.00 82 GLU A N 1
ATOM 648 C CA . GLU A 1 82 ? 3.642 -13.696 -8.187 1.00 95.00 82 GLU A CA 1
ATOM 649 C C . GLU A 1 82 ? 5.029 -14.185 -7.703 1.00 95.00 82 GLU A C 1
ATOM 651 O O . GLU A 1 82 ? 5.868 -14.564 -8.533 1.00 95.00 82 GLU A O 1
ATOM 656 N N . PRO A 1 83 ? 5.279 -14.238 -6.378 1.00 94.50 83 PRO A N 1
ATOM 657 C CA . PRO A 1 83 ? 4.452 -13.646 -5.321 1.00 94.50 83 PRO A CA 1
ATOM 658 C C . PRO A 1 83 ? 4.496 -12.113 -5.380 1.00 94.50 83 PRO A C 1
ATOM 660 O O . PRO A 1 83 ? 5.568 -11.547 -5.618 1.00 94.50 83 PRO A O 1
ATOM 663 N N . ARG A 1 84 ? 3.344 -11.460 -5.179 1.00 94.81 84 ARG A N 1
ATOM 664 C CA . ARG A 1 84 ? 3.246 -9.993 -5.203 1.00 94.81 84 ARG A CA 1
ATOM 665 C C . ARG A 1 84 ? 3.704 -9.365 -3.894 1.00 94.81 84 ARG A C 1
ATOM 667 O O . ARG A 1 84 ? 3.327 -9.803 -2.811 1.00 94.81 84 ARG A O 1
ATOM 674 N N . ILE A 1 85 ? 4.526 -8.327 -4.001 1.00 95.06 85 ILE A N 1
ATOM 675 C CA . ILE A 1 85 ? 5.075 -7.584 -2.867 1.00 95.06 85 ILE A CA 1
ATOM 676 C C . ILE A 1 85 ? 5.035 -6.099 -3.223 1.00 95.06 85 ILE A C 1
ATOM 678 O O . ILE A 1 85 ? 5.957 -5.564 -3.838 1.00 95.06 85 ILE A O 1
ATOM 682 N N . ASN A 1 86 ? 3.945 -5.435 -2.841 1.00 95.56 86 ASN A N 1
ATOM 683 C CA . ASN A 1 86 ? 3.782 -3.995 -3.011 1.00 95.56 86 ASN A CA 1
ATOM 684 C C . ASN A 1 86 ? 3.810 -3.301 -1.653 1.00 95.56 86 ASN A C 1
ATOM 686 O O . ASN A 1 86 ? 2.941 -3.536 -0.807 1.00 95.56 86 ASN A O 1
ATOM 690 N N . ALA A 1 87 ? 4.821 -2.458 -1.464 1.00 94.50 87 ALA A N 1
ATOM 691 C CA . ALA A 1 87 ? 5.131 -1.800 -0.209 1.00 94.50 87 ALA A CA 1
ATOM 692 C C . ALA A 1 87 ? 4.976 -0.283 -0.309 1.00 94.50 87 ALA A C 1
ATOM 694 O O . ALA A 1 87 ? 5.371 0.323 -1.303 1.00 94.50 87 ALA A O 1
ATOM 695 N N . ILE A 1 88 ? 4.438 0.331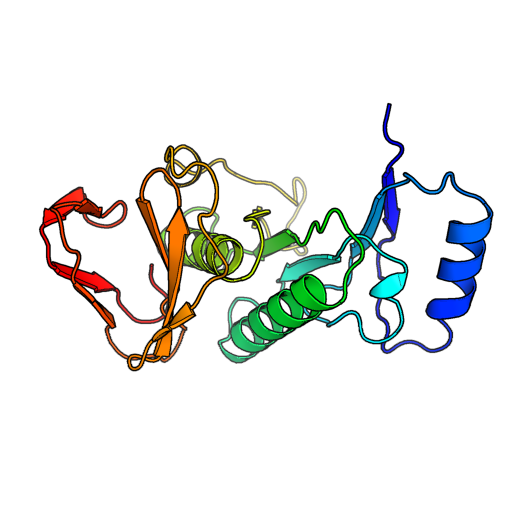 0.743 1.00 93.06 88 ILE A N 1
ATOM 696 C CA . ILE A 1 88 ? 4.271 1.785 0.844 1.00 93.06 88 ILE A CA 1
ATOM 697 C C . ILE A 1 88 ? 5.107 2.298 2.008 1.00 93.06 88 ILE A C 1
ATOM 699 O O . ILE A 1 88 ? 4.983 1.777 3.112 1.00 93.06 88 ILE A O 1
ATOM 703 N N . SER A 1 89 ? 5.884 3.354 1.791 1.00 91.31 89 SER A N 1
ATOM 704 C CA . SER A 1 89 ? 6.524 4.138 2.843 1.00 91.31 89 SER A CA 1
ATOM 705 C C . SER A 1 89 ? 5.925 5.535 2.885 1.00 91.31 89 SER A C 1
ATOM 707 O O . SER A 1 89 ? 6.298 6.395 2.090 1.00 91.31 89 SER A O 1
ATOM 709 N N . ALA A 1 90 ? 4.984 5.769 3.799 1.00 90.06 90 ALA A N 1
ATOM 710 C CA . ALA A 1 90 ? 4.417 7.100 3.998 1.00 90.06 90 ALA A CA 1
ATOM 711 C C . ALA A 1 90 ? 5.273 7.924 4.953 1.00 90.06 90 ALA A C 1
ATOM 713 O O . ALA A 1 90 ? 5.655 7.457 6.024 1.00 90.06 90 ALA A O 1
ATOM 714 N N . TRP A 1 91 ? 5.547 9.164 4.566 1.00 88.56 91 TRP A N 1
ATOM 715 C CA . TRP A 1 91 ? 6.297 10.093 5.401 1.00 88.56 91 TRP A CA 1
ATOM 716 C C . TRP A 1 91 ? 5.365 10.829 6.360 1.00 88.56 91 TRP A C 1
ATOM 718 O O . TRP A 1 91 ? 4.201 11.087 6.029 1.00 88.56 91 TRP A O 1
ATOM 728 N N . PHE A 1 92 ? 5.866 11.167 7.547 1.00 87.50 92 PHE A N 1
ATOM 729 C CA . PHE A 1 92 ? 5.137 12.055 8.446 1.00 87.50 92 PHE A CA 1
ATOM 730 C C . PHE A 1 92 ? 5.029 13.475 7.878 1.00 87.50 92 PHE A C 1
ATOM 732 O O . PHE A 1 92 ? 5.824 13.884 7.033 1.00 87.50 92 PHE A O 1
ATOM 739 N N . GLU A 1 93 ? 4.074 14.255 8.384 1.00 85.19 93 GLU A N 1
ATOM 740 C CA . GLU A 1 93 ? 3.926 15.671 8.029 1.00 85.19 93 GLU A CA 1
ATOM 741 C C . GLU A 1 93 ? 4.540 16.604 9.086 1.00 85.19 93 GLU A C 1
ATOM 743 O O . GLU A 1 93 ? 5.242 17.558 8.764 1.00 85.19 93 GLU A O 1
ATOM 748 N N . GLN A 1 94 ? 4.309 16.296 10.358 1.00 87.25 94 GLN A N 1
ATOM 749 C CA . GLN A 1 94 ? 4.797 17.010 11.533 1.00 87.25 94 GLN A CA 1
ATOM 750 C C . GLN A 1 94 ? 5.760 16.157 12.358 1.00 87.25 94 GLN A C 1
ATOM 752 O O . GLN A 1 94 ? 6.794 16.653 12.802 1.00 87.25 94 GLN A O 1
ATOM 757 N N . SER A 1 95 ? 5.414 14.889 12.610 1.00 88.88 95 SER A N 1
ATOM 758 C CA . SER A 1 95 ? 6.267 13.967 13.367 1.00 88.88 95 SER A CA 1
ATOM 759 C C . SER A 1 95 ? 5.826 12.514 13.214 1.00 88.88 95 SER A C 1
ATOM 761 O O . SER A 1 95 ? 4.683 12.233 12.862 1.00 88.88 95 SER A O 1
ATOM 763 N N . ARG A 1 96 ? 6.680 11.571 13.625 1.00 89.56 96 ARG A N 1
ATOM 764 C CA . ARG A 1 96 ? 6.307 10.150 13.708 1.00 89.56 96 ARG A CA 1
ATOM 765 C C . ARG A 1 96 ? 5.087 9.873 14.619 1.00 89.56 96 ARG A C 1
ATOM 767 O O . ARG A 1 96 ? 4.402 8.872 14.446 1.00 89.56 96 ARG A O 1
ATOM 774 N N . ASN A 1 97 ? 4.713 10.788 15.523 1.00 92.00 97 ASN A N 1
ATOM 775 C CA . ASN A 1 97 ? 3.514 10.667 16.365 1.00 92.00 97 ASN A CA 1
ATOM 776 C C . ASN A 1 97 ? 2.220 11.133 15.655 1.00 92.00 97 ASN A C 1
ATOM 778 O O . ASN A 1 97 ? 1.509 12.016 16.135 1.00 92.00 97 ASN A O 1
ATOM 782 N N . GLU A 1 98 ? 1.894 10.521 14.515 1.00 89.50 98 GLU A N 1
ATOM 783 C CA . GLU A 1 98 ? 0.690 10.812 13.721 1.00 89.50 98 GLU A CA 1
ATOM 784 C C . GLU A 1 98 ? -0.224 9.582 13.598 1.00 89.50 98 GLU A C 1
ATOM 786 O O . GLU A 1 98 ? -0.359 8.979 12.529 1.00 89.50 98 GLU A O 1
ATOM 791 N N . PRO A 1 99 ? -0.911 9.181 14.681 1.00 89.94 99 PRO A N 1
ATOM 792 C CA . PRO A 1 99 ? -1.600 7.894 14.732 1.00 89.94 99 PRO A CA 1
ATOM 793 C C . PRO A 1 99 ? -2.728 7.749 13.699 1.00 89.94 99 PRO A C 1
ATOM 795 O O . PRO A 1 99 ? -3.013 6.632 13.276 1.00 89.94 99 PRO A O 1
ATOM 798 N N . ALA A 1 100 ? -3.377 8.842 13.281 1.00 87.31 100 ALA A N 1
ATOM 799 C CA . ALA A 1 100 ? -4.378 8.800 12.210 1.00 87.31 100 ALA A CA 1
ATOM 800 C C . ALA A 1 100 ? -3.743 8.471 10.850 1.00 87.31 100 ALA A C 1
ATOM 802 O O . ALA A 1 100 ? -4.213 7.571 10.159 1.00 87.31 100 ALA A O 1
ATOM 803 N N . ARG A 1 101 ? -2.620 9.118 10.512 1.00 88.50 101 ARG A N 1
ATOM 804 C CA . ARG A 1 101 ? -1.881 8.876 9.267 1.00 88.50 101 ARG A CA 1
ATOM 805 C C . ARG A 1 101 ? -1.286 7.468 9.228 1.00 88.50 101 ARG A C 1
ATOM 807 O O . ARG A 1 101 ? -1.377 6.802 8.201 1.00 88.50 101 ARG A O 1
ATOM 814 N N . VAL A 1 102 ? -0.770 6.975 10.357 1.00 91.50 102 VAL A N 1
ATOM 815 C CA . VAL A 1 102 ? -0.300 5.584 10.482 1.00 91.50 102 VAL A CA 1
ATOM 816 C C . VAL A 1 102 ? -1.436 4.599 10.218 1.00 91.50 102 VAL A C 1
ATOM 818 O O . VAL A 1 102 ? -1.273 3.679 9.415 1.00 91.50 102 VAL A O 1
ATOM 821 N N . ARG A 1 103 ? -2.609 4.793 10.840 1.00 92.44 103 ARG A N 1
ATOM 822 C CA . ARG A 1 103 ? -3.793 3.966 10.553 1.00 92.44 103 ARG A CA 1
ATOM 823 C C . ARG A 1 103 ? -4.200 4.054 9.078 1.00 92.44 103 ARG A C 1
ATOM 825 O O . ARG A 1 103 ? -4.570 3.035 8.496 1.00 92.44 103 ARG A O 1
ATOM 832 N N . ALA A 1 104 ? -4.060 5.225 8.462 1.00 90.19 104 ALA A N 1
ATOM 833 C CA . ALA A 1 104 ? -4.380 5.456 7.058 1.00 90.19 104 ALA A CA 1
ATOM 834 C C . ALA A 1 104 ? -3.517 4.712 6.073 1.00 90.19 104 ALA A C 1
ATOM 836 O O . ALA A 1 104 ? -4.038 3.947 5.261 1.00 90.19 104 ALA A O 1
ATOM 837 N N . VAL A 1 105 ? -2.204 4.861 6.173 1.00 91.12 105 VAL A N 1
ATOM 838 C CA . VAL A 1 105 ? -1.30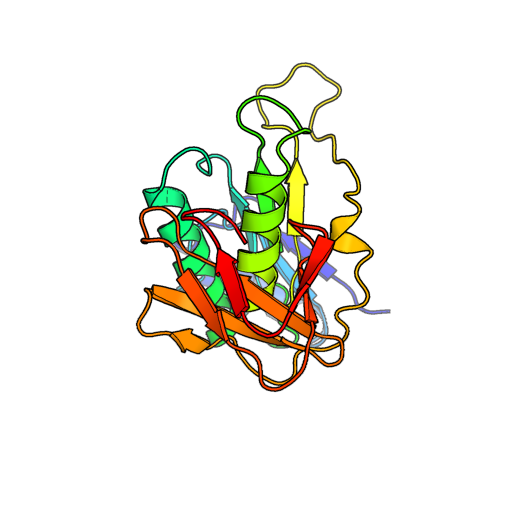6 4.140 5.275 1.00 91.12 105 VAL A CA 1
ATOM 839 C C . VAL A 1 105 ? -1.401 2.632 5.520 1.00 91.12 105 VAL A C 1
ATOM 841 O O . VAL A 1 105 ? -1.422 1.851 4.571 1.00 91.12 105 VAL A O 1
ATOM 844 N N . THR A 1 106 ? -1.560 2.216 6.781 1.00 94.38 106 THR A N 1
ATOM 845 C CA . THR A 1 106 ? -1.672 0.797 7.139 1.00 94.38 106 THR A CA 1
ATOM 846 C C . THR A 1 106 ? -2.927 0.171 6.545 1.00 94.38 106 THR A C 1
ATOM 848 O O . THR A 1 106 ? -2.856 -0.891 5.938 1.00 94.38 106 THR A O 1
ATOM 851 N N . THR A 1 107 ? -4.090 0.806 6.682 1.00 94.69 107 THR A N 1
ATOM 852 C CA . THR A 1 107 ? -5.332 0.244 6.130 1.00 94.69 107 THR A CA 1
ATOM 853 C C . THR A 1 107 ? -5.446 0.419 4.622 1.00 94.69 107 THR A C 1
ATOM 855 O O . THR A 1 107 ? -6.034 -0.452 3.982 1.00 94.69 107 THR A O 1
ATOM 858 N N . LEU A 1 108 ? -4.838 1.452 4.028 1.00 93.69 108 LEU A N 1
ATOM 859 C CA . LEU A 1 108 ? -4.646 1.522 2.579 1.00 93.69 108 LEU A CA 1
ATOM 860 C C . LEU A 1 108 ? -3.881 0.283 2.100 1.00 93.69 108 LEU A C 1
ATOM 862 O O . LEU A 1 108 ? -4.399 -0.460 1.268 1.00 93.69 108 LEU A O 1
ATOM 866 N N . ALA A 1 109 ? -2.709 0.012 2.685 1.00 94.88 109 ALA A N 1
ATOM 867 C CA . ALA A 1 109 ? -1.907 -1.162 2.358 1.00 94.88 109 ALA A CA 1
ATOM 868 C C . ALA A 1 109 ? -2.698 -2.455 2.587 1.00 94.88 109 ALA A C 1
ATOM 870 O O . ALA A 1 109 ? -2.816 -3.258 1.680 1.00 94.88 109 ALA A O 1
ATOM 871 N N . LEU A 1 110 ? -3.336 -2.641 3.745 1.00 95.88 110 LEU A N 1
ATOM 872 C CA . LEU A 1 110 ? -4.095 -3.863 4.040 1.00 95.88 110 LEU A CA 1
ATOM 873 C C . LEU A 1 110 ? -5.283 -4.085 3.095 1.00 95.88 110 LEU A C 1
ATOM 875 O O . LEU A 1 110 ? -5.617 -5.229 2.792 1.00 95.88 110 LEU A O 1
ATOM 879 N N . THR A 1 111 ? -5.963 -3.025 2.656 1.00 95.94 111 THR A N 1
ATOM 880 C CA . THR A 1 111 ? -7.154 -3.153 1.801 1.00 95.94 111 THR A CA 1
ATOM 881 C C . THR A 1 111 ? -6.822 -3.226 0.313 1.00 95.94 111 THR A C 1
ATOM 883 O O . THR A 1 111 ? -7.621 -3.788 -0.444 1.00 95.94 111 THR A O 1
ATOM 886 N N . ARG A 1 112 ? -5.665 -2.695 -0.104 1.00 94.81 112 ARG A N 1
ATOM 887 C CA . ARG A 1 112 ? -5.248 -2.588 -1.511 1.00 94.81 112 ARG A CA 1
ATOM 888 C C . ARG A 1 112 ? -4.036 -3.415 -1.905 1.00 94.81 112 ARG A C 1
ATOM 890 O O . ARG A 1 112 ? -3.830 -3.548 -3.101 1.00 94.81 112 ARG A O 1
ATOM 897 N N . SER A 1 113 ? -3.301 -3.974 -0.952 1.00 93.06 113 SER A N 1
ATOM 898 C CA . SER A 1 113 ? -2.194 -4.920 -1.125 1.00 93.06 113 SER A CA 1
ATOM 899 C C . SER A 1 113 ? -2.153 -5.907 0.041 1.00 93.06 113 SER A C 1
ATOM 901 O O . SER A 1 113 ? -3.033 -5.905 0.900 1.00 93.06 113 SER A O 1
ATOM 903 N N . ASP A 1 114 ? -1.135 -6.761 0.107 1.00 87.38 114 ASP A N 1
ATOM 904 C CA . ASP A 1 114 ? -0.937 -7.686 1.229 1.00 87.38 114 ASP A CA 1
ATOM 905 C C . ASP A 1 114 ? -0.211 -7.073 2.446 1.00 87.38 114 ASP A C 1
ATOM 907 O O . ASP A 1 114 ? 0.301 -7.792 3.301 1.00 87.38 114 ASP A O 1
ATOM 911 N N . GLY A 1 115 ? -0.252 -5.742 2.594 1.00 81.62 115 GLY A N 1
ATOM 912 C CA . GLY A 1 115 ? -0.003 -5.080 3.881 1.00 81.62 115 GLY A CA 1
ATOM 913 C C . GLY A 1 115 ? 1.450 -4.711 4.186 1.00 81.62 115 GLY A C 1
ATOM 914 O O . GLY A 1 115 ? 1.770 -4.452 5.345 1.00 81.62 115 GLY A O 1
ATOM 915 N N . PHE A 1 116 ? 2.329 -4.651 3.185 1.00 93.19 116 PHE A N 1
ATOM 916 C CA . PHE A 1 116 ? 3.694 -4.159 3.383 1.00 93.19 116 PHE A CA 1
ATOM 917 C C . PHE A 1 116 ? 3.682 -2.634 3.537 1.00 93.19 116 PHE A C 1
ATOM 919 O O . PHE A 1 116 ? 3.427 -1.896 2.585 1.00 93.19 116 PHE A O 1
ATOM 926 N N . VAL A 1 117 ? 3.929 -2.154 4.753 1.00 93.25 117 VAL A N 1
ATOM 927 C CA . VAL A 1 117 ? 3.845 -0.731 5.082 1.00 93.25 117 VAL A CA 1
ATOM 928 C C . VAL A 1 117 ? 5.008 -0.288 5.955 1.00 93.25 117 VAL A C 1
ATOM 930 O O . VAL A 1 117 ? 5.465 -1.017 6.832 1.00 93.25 117 VAL A O 1
ATOM 933 N N . LEU A 1 118 ? 5.457 0.934 5.708 1.00 91.69 118 LEU A N 1
ATOM 934 C CA . LEU A 1 118 ? 6.441 1.663 6.479 1.00 91.69 118 LEU A CA 1
ATOM 935 C C . LEU A 1 118 ? 5.903 3.076 6.731 1.00 91.69 118 LEU A C 1
ATOM 937 O O . LEU A 1 118 ? 5.216 3.659 5.887 1.00 91.69 118 LEU A O 1
ATOM 941 N N . PHE A 1 119 ? 6.198 3.622 7.907 1.00 90.88 119 PHE A N 1
ATOM 942 C CA . PHE A 1 119 ? 5.920 5.018 8.228 1.00 90.88 119 PHE A CA 1
ATOM 943 C C . PHE A 1 119 ? 7.205 5.668 8.723 1.00 90.88 119 PHE A C 1
ATOM 945 O O . PHE A 1 119 ? 7.835 5.158 9.654 1.00 90.88 119 PHE A O 1
ATOM 952 N N . SER A 1 120 ? 7.633 6.732 8.050 1.00 88.31 120 SER A N 1
ATOM 953 C CA . SER A 1 120 ? 9.019 7.181 8.117 1.00 88.31 120 SER A CA 1
ATOM 954 C C . SER A 1 120 ? 9.205 8.680 8.227 1.00 88.31 120 SER A C 1
ATOM 956 O O . SER A 1 120 ? 8.319 9.492 7.960 1.00 88.31 120 SER A O 1
ATOM 958 N N . ASP A 1 121 ? 10.435 9.012 8.579 1.00 87.25 121 ASP A N 1
ATOM 959 C CA . ASP A 1 121 ? 11.055 10.301 8.341 1.00 87.25 121 ASP A CA 1
ATOM 960 C C . ASP A 1 121 ? 11.014 10.684 6.847 1.00 87.25 121 ASP A C 1
ATOM 962 O O . ASP A 1 121 ? 11.194 9.805 5.995 1.00 87.25 121 ASP A O 1
ATOM 966 N N . PRO A 1 122 ? 10.773 11.966 6.507 1.00 83.62 122 PRO A N 1
ATOM 967 C CA . PRO A 1 122 ? 10.971 12.473 5.156 1.00 83.62 122 PRO A CA 1
ATOM 968 C C . PRO A 1 122 ? 12.466 12.684 4.847 1.00 83.62 122 PRO A C 1
ATOM 970 O O . PRO A 1 122 ? 13.247 13.042 5.729 1.00 83.62 122 PRO A O 1
ATOM 973 N N . ASN A 1 123 ? 12.862 12.550 3.576 1.00 76.19 123 ASN A N 1
ATOM 974 C CA . ASN A 1 123 ? 14.274 12.631 3.158 1.00 76.19 123 ASN A CA 1
ATOM 975 C C . ASN A 1 123 ? 15.027 13.957 3.452 1.00 76.19 123 ASN A C 1
ATOM 977 O O . ASN A 1 123 ? 16.242 13.892 3.610 1.00 76.19 123 ASN A O 1
ATOM 981 N N . PRO A 1 124 ? 14.426 15.168 3.535 1.00 72.00 124 PRO A N 1
ATOM 982 C CA . PRO A 1 124 ? 15.190 16.398 3.776 1.00 72.00 124 PRO A CA 1
ATOM 983 C C . PRO A 1 124 ? 15.595 16.611 5.252 1.00 72.00 124 PRO A C 1
ATOM 985 O O . PRO A 1 124 ? 15.740 17.756 5.685 1.00 72.00 124 PRO A O 1
ATOM 988 N N . LEU A 1 125 ? 15.770 15.548 6.043 1.00 70.69 125 LEU A N 1
ATOM 989 C CA . LEU A 1 125 ? 16.124 15.657 7.460 1.00 70.69 125 LEU A CA 1
ATOM 990 C C . LEU A 1 125 ? 17.643 15.612 7.707 1.00 70.69 125 LEU A C 1
ATOM 992 O O . LEU A 1 125 ? 18.368 14.898 7.017 1.00 70.69 125 LEU A O 1
ATOM 996 N N . PRO A 1 126 ? 18.159 16.362 8.703 1.00 73.44 126 PRO A N 1
ATOM 997 C CA . PRO A 1 126 ? 19.532 16.196 9.171 1.00 73.44 126 PRO A CA 1
ATOM 998 C C . PRO A 1 126 ? 19.760 14.779 9.706 1.00 73.44 126 PRO A C 1
ATOM 1000 O O . PRO A 1 126 ? 18.912 14.241 10.410 1.00 73.44 126 PRO A O 1
ATOM 1003 N N . THR A 1 127 ? 20.935 14.207 9.444 1.00 75.44 127 THR A N 1
ATOM 1004 C CA . THR A 1 127 ? 21.287 12.864 9.923 1.00 75.44 127 THR A CA 1
ATOM 1005 C C . THR A 1 127 ? 21.270 12.772 11.460 1.00 75.44 127 THR A C 1
ATOM 1007 O O . THR A 1 127 ? 21.833 13.662 12.109 1.00 75.44 127 THR A O 1
ATOM 1010 N N . PRO A 1 128 ? 20.741 11.683 12.055 1.00 75.69 128 PRO A N 1
ATOM 1011 C CA . PRO A 1 128 ? 20.210 10.496 11.380 1.00 75.69 128 PRO A CA 1
ATOM 1012 C C . PRO A 1 128 ? 18.843 10.758 10.729 1.00 75.69 128 PRO A C 1
ATOM 1014 O O . PRO A 1 128 ? 17.934 11.266 11.378 1.00 75.69 128 PRO A O 1
ATOM 1017 N N . ASP A 1 129 ? 18.727 10.393 9.454 1.00 70.62 129 ASP A N 1
ATOM 1018 C CA . ASP A 1 129 ? 17.501 10.425 8.657 1.00 70.62 129 ASP A CA 1
ATOM 1019 C C . ASP A 1 129 ? 16.949 8.992 8.486 1.00 70.62 129 ASP A C 1
ATOM 1021 O O . ASP A 1 129 ? 17.538 8.027 8.982 1.00 70.62 129 ASP A O 1
ATOM 1025 N N . HIS A 1 130 ? 15.794 8.839 7.830 1.00 77.12 130 HIS A N 1
ATOM 1026 C CA . HIS A 1 130 ? 15.154 7.536 7.572 1.00 77.12 130 HIS A CA 1
ATOM 1027 C C . HIS A 1 130 ? 14.868 6.697 8.833 1.00 77.12 130 HIS A C 1
ATOM 1029 O O . HIS A 1 130 ? 14.942 5.468 8.811 1.00 77.12 130 HIS A O 1
ATOM 1035 N N . LEU A 1 131 ? 14.539 7.332 9.959 1.00 85.69 131 LEU A N 1
ATOM 1036 C CA . LEU A 1 131 ? 14.096 6.588 11.133 1.00 85.69 131 LEU A CA 1
ATOM 1037 C C . LEU A 1 131 ? 12.644 6.121 10.967 1.00 85.69 131 LEU A C 1
ATOM 1039 O O . LEU A 1 131 ? 11.805 6.763 10.324 1.00 85.69 131 LEU A O 1
ATOM 1043 N N . HIS A 1 132 ? 12.350 4.993 11.608 1.00 86.75 132 HIS A N 1
ATOM 1044 C CA . HIS A 1 132 ? 11.044 4.350 11.600 1.00 86.75 132 HIS A CA 1
ATOM 1045 C C . HIS A 1 132 ? 10.713 3.869 13.009 1.00 86.75 132 HIS A C 1
ATOM 1047 O O . HIS A 1 132 ? 11.559 3.267 13.673 1.00 86.75 132 HIS A O 1
ATOM 1053 N N . ASP A 1 133 ? 9.475 4.097 13.436 1.00 93.00 133 ASP A N 1
ATOM 1054 C CA . ASP A 1 133 ? 8.973 3.573 14.703 1.00 93.00 133 ASP A CA 1
ATOM 1055 C C . ASP A 1 133 ? 8.105 2.335 14.448 1.00 93.00 133 ASP A C 1
ATOM 1057 O O . ASP A 1 133 ? 7.495 2.184 13.386 1.00 93.00 133 ASP A O 1
ATOM 1061 N N . TRP A 1 134 ? 8.027 1.453 15.442 1.00 94.56 134 TRP A N 1
ATOM 1062 C CA . TRP A 1 134 ? 7.030 0.389 15.472 1.00 94.56 134 TRP A CA 1
ATOM 1063 C C . TRP A 1 134 ? 5.753 0.901 16.140 1.00 94.56 134 TRP A C 1
ATOM 1065 O O . TRP A 1 134 ? 5.811 1.478 17.228 1.00 94.56 134 TRP A O 1
ATOM 1075 N N . TYR A 1 135 ? 4.595 0.668 15.523 1.00 94.25 135 TYR A N 1
ATOM 1076 C CA . TYR A 1 135 ? 3.310 1.133 16.049 1.00 94.25 135 TYR A CA 1
ATOM 1077 C C . TYR A 1 135 ? 2.488 -0.032 16.609 1.00 94.25 135 TYR A C 1
ATOM 1079 O O . TYR A 1 135 ? 2.330 -1.031 15.911 1.00 94.25 135 TYR A O 1
ATOM 1087 N N . PRO A 1 136 ? 1.830 0.112 17.781 1.00 94.25 136 PRO A N 1
ATOM 1088 C CA . PRO A 1 136 ? 0.985 -0.942 18.369 1.00 94.25 136 PRO A CA 1
ATOM 1089 C C . PRO A 1 136 ? -0.167 -1.447 17.480 1.00 94.25 136 PRO A C 1
ATOM 1091 O O . PRO A 1 136 ? -0.764 -2.495 17.736 1.00 94.25 136 PRO A O 1
ATOM 1094 N N . LEU A 1 137 ? -0.519 -0.685 16.438 1.00 92.94 137 LEU A N 1
ATOM 1095 C CA . LEU A 1 137 ? -1.455 -1.111 15.397 1.00 92.94 137 LEU A CA 1
ATOM 1096 C C . LEU A 1 137 ? -0.947 -2.348 14.645 1.00 92.94 137 LEU A C 1
ATOM 1098 O O . LEU A 1 137 ? -1.742 -3.204 14.270 1.00 92.94 137 LEU A O 1
ATOM 1102 N N . TRP A 1 138 ? 0.360 -2.439 14.417 1.00 94.31 138 TRP A N 1
ATOM 1103 C CA . TRP A 1 138 ? 0.978 -3.520 13.652 1.00 94.31 138 TRP A CA 1
ATOM 1104 C C . TRP A 1 138 ? 1.113 -4.815 14.462 1.00 94.31 138 TRP A C 1
ATOM 1106 O O . TRP A 1 138 ? 1.277 -5.880 13.878 1.00 94.31 138 TRP A O 1
ATOM 1116 N N . ASP A 1 139 ? 0.929 -4.746 15.784 1.00 94.56 139 ASP A N 1
ATOM 1117 C CA . ASP A 1 139 ? 0.838 -5.920 16.661 1.00 94.56 139 ASP A CA 1
ATOM 1118 C C . ASP A 1 139 ? -0.557 -6.567 16.661 1.00 94.56 139 ASP A C 1
ATOM 1120 O O . ASP A 1 139 ? -0.766 -7.608 17.291 1.00 94.56 139 ASP A O 1
ATOM 1124 N N . GLN A 1 140 ? -1.550 -5.961 15.996 1.00 92.31 140 GLN A N 1
ATOM 1125 C CA . GLN A 1 140 ? -2.897 -6.521 15.979 1.00 92.31 140 GLN A CA 1
ATOM 1126 C C . GLN A 1 140 ? -2.918 -7.842 15.194 1.00 92.31 140 GLN A C 1
ATOM 1128 O O . GLN A 1 140 ? -2.502 -7.870 14.033 1.00 92.31 140 GLN A O 1
ATOM 1133 N N . PRO A 1 141 ? -3.448 -8.940 15.772 1.00 93.50 141 PRO A N 1
ATOM 1134 C CA . PRO A 1 141 ? -3.409 -10.270 15.168 1.00 93.50 141 PRO A CA 1
ATOM 1135 C C . PRO A 1 141 ? -4.486 -10.427 14.083 1.00 93.50 141 PRO A C 1
ATOM 1137 O O . PRO A 1 141 ? -5.372 -11.276 14.167 1.00 93.50 141 PRO A O 1
ATOM 1140 N N . LEU A 1 142 ? -4.421 -9.590 13.048 1.00 92.94 142 LEU A N 1
ATOM 1141 C CA . LEU A 1 142 ? -5.399 -9.552 11.966 1.00 92.94 142 LEU A CA 1
ATOM 1142 C C . LEU A 1 142 ? -5.358 -10.845 11.129 1.00 92.94 142 LEU A C 1
ATOM 1144 O O . LEU A 1 142 ? -6.392 -11.329 10.672 1.00 92.94 142 LEU A O 1
ATOM 1148 N N . GLY A 1 143 ? -4.180 -11.463 11.014 1.00 93.56 143 GLY A N 1
ATOM 1149 C CA . GLY A 1 143 ? -3.976 -12.754 10.360 1.00 93.56 143 GLY A CA 1
ATOM 1150 C C . GLY A 1 143 ? -3.999 -12.665 8.833 1.00 93.56 143 GLY A C 1
ATOM 1151 O O . GLY A 1 143 ? -3.521 -11.693 8.257 1.00 93.56 143 GLY A O 1
ATOM 1152 N N . ARG A 1 144 ? -4.504 -13.705 8.159 1.00 93.94 144 ARG A N 1
ATOM 1153 C CA . ARG A 1 144 ? -4.483 -13.789 6.687 1.00 93.94 144 ARG A CA 1
ATOM 1154 C C . ARG A 1 144 ? -5.718 -13.134 6.089 1.00 93.94 144 ARG A C 1
ATOM 1156 O O . ARG A 1 144 ? -6.811 -13.272 6.636 1.00 93.94 144 ARG A O 1
ATOM 1163 N N . ALA A 1 145 ? -5.557 -12.484 4.943 1.00 94.88 145 ALA A N 1
ATOM 1164 C CA . ALA A 1 145 ? -6.687 -11.973 4.183 1.00 94.88 145 ALA A CA 1
ATOM 1165 C C . ALA A 1 145 ? -7.603 -13.117 3.713 1.00 94.88 145 ALA A C 1
ATOM 1167 O O . ALA A 1 145 ? -7.131 -14.164 3.273 1.00 94.88 145 ALA A O 1
ATOM 1168 N N . LEU A 1 146 ? -8.918 -12.898 3.779 1.00 95.69 146 LEU A N 1
ATOM 1169 C CA . LEU A 1 146 ? -9.945 -13.852 3.331 1.00 95.69 146 LEU A CA 1
ATOM 1170 C C . LEU A 1 146 ? -10.405 -13.608 1.884 1.00 95.69 146 LEU A C 1
ATOM 1172 O O . LEU A 1 146 ? -11.265 -14.314 1.364 1.00 95.69 146 LEU A O 1
ATOM 1176 N N . GLY A 1 147 ? -9.857 -12.585 1.234 1.00 94.06 147 GLY A N 1
ATOM 1177 C CA . GLY A 1 147 ? -10.180 -12.187 -0.131 1.00 94.06 147 GLY A CA 1
ATOM 1178 C C . GLY A 1 147 ? -9.662 -10.780 -0.428 1.00 94.06 147 GLY A C 1
ATOM 1179 O O . GLY A 1 147 ? -9.037 -10.173 0.443 1.00 94.06 147 GLY A O 1
ATOM 1180 N N . PRO A 1 148 ? -9.902 -10.243 -1.635 1.00 94.31 148 PRO A N 1
ATOM 1181 C CA . PRO A 1 148 ? -9.527 -8.873 -1.977 1.00 94.31 148 PRO A CA 1
ATOM 1182 C C . PRO A 1 148 ? -10.363 -7.846 -1.201 1.00 94.31 148 PRO A C 1
ATOM 1184 O O . PRO A 1 148 ? -11.482 -8.138 -0.765 1.00 94.31 148 PRO A O 1
ATOM 1187 N N . GLY A 1 149 ? -9.836 -6.627 -1.064 1.00 94.81 149 GLY A N 1
ATOM 1188 C CA . GLY A 1 149 ? -10.613 -5.492 -0.571 1.00 94.81 149 GLY A CA 1
ATOM 1189 C C . GLY A 1 149 ? -11.786 -5.165 -1.497 1.00 94.81 149 GLY A C 1
ATOM 1190 O O . GLY A 1 149 ? -11.683 -5.282 -2.721 1.00 94.81 149 GLY A O 1
ATOM 1191 N N . ARG A 1 150 ? -12.916 -4.768 -0.912 1.00 94.81 150 ARG A N 1
ATOM 1192 C CA . ARG A 1 150 ? -14.151 -4.429 -1.626 1.00 94.81 150 ARG A CA 1
ATOM 1193 C C . ARG A 1 150 ? -14.507 -2.970 -1.409 1.00 94.81 150 ARG A C 1
ATOM 1195 O O . ARG A 1 150 ? -14.416 -2.477 -0.290 1.00 94.81 150 ARG A O 1
ATOM 1202 N N . GLU A 1 151 ? -14.928 -2.314 -2.482 1.00 93.06 151 GLU A N 1
ATOM 1203 C CA . GLU A 1 151 ? -15.544 -0.987 -2.432 1.00 93.06 151 GLU A CA 1
ATOM 1204 C C . GLU A 1 151 ? -16.912 -1.063 -1.760 1.00 93.06 151 GLU A C 1
ATOM 1206 O O . GLU A 1 151 ? -17.659 -2.025 -1.963 1.00 93.06 151 GLU A O 1
ATOM 1211 N N . HIS A 1 152 ? -17.257 -0.024 -1.011 1.00 90.12 152 HIS A N 1
ATOM 1212 C CA . HIS A 1 152 ? -18.567 0.136 -0.401 1.00 90.12 152 HIS A CA 1
ATOM 1213 C C . HIS A 1 152 ? -19.254 1.427 -0.877 1.00 90.12 152 HIS A C 1
ATOM 1215 O O . HIS A 1 152 ? -18.576 2.371 -1.284 1.00 90.12 152 HIS A O 1
ATOM 1221 N N . PRO A 1 153 ? -20.604 1.498 -0.834 1.00 86.00 153 PRO A N 1
ATOM 1222 C CA . PRO A 1 153 ? -21.355 2.674 -1.294 1.00 86.00 153 PRO A CA 1
ATOM 1223 C C . PRO A 1 153 ? -21.021 3.984 -0.569 1.00 86.00 153 PRO A C 1
ATOM 1225 O O . PRO A 1 153 ? -21.339 5.054 -1.074 1.00 86.00 153 PRO A O 1
ATOM 1228 N N . ASP A 1 154 ? -20.401 3.905 0.609 1.00 82.44 154 ASP A N 1
ATOM 1229 C CA . ASP A 1 154 ? -19.922 5.051 1.386 1.00 82.44 154 ASP A CA 1
ATOM 1230 C C . ASP A 1 154 ? -18.557 5.583 0.909 1.00 82.44 154 ASP A C 1
ATOM 1232 O O . ASP A 1 154 ? -18.033 6.530 1.489 1.00 82.44 154 ASP A O 1
ATOM 1236 N N . GLY A 1 155 ? -17.980 4.998 -0.146 1.00 80.31 155 GLY A N 1
ATOM 1237 C CA . GLY A 1 155 ? -16.678 5.384 -0.686 1.00 80.31 155 GLY A CA 1
ATOM 1238 C C . GLY A 1 155 ? -15.492 4.814 0.093 1.00 80.31 155 GLY A C 1
ATOM 1239 O O . GLY A 1 155 ? -14.348 5.134 -0.234 1.00 80.31 155 GLY A O 1
ATOM 1240 N N . GLY A 1 156 ? -15.732 3.965 1.096 1.00 88.44 156 GLY A N 1
ATOM 1241 C CA . GLY A 1 156 ? -14.691 3.236 1.808 1.00 88.44 156 GLY A CA 1
ATOM 1242 C C . GLY A 1 156 ? -14.363 1.890 1.161 1.00 88.44 156 GLY A C 1
ATOM 1243 O O . GLY A 1 156 ? -15.172 1.292 0.449 1.00 88.44 156 GLY A O 1
ATOM 1244 N N . VAL A 1 157 ? -13.179 1.371 1.468 1.00 93.75 157 VAL A N 1
ATOM 1245 C CA . VAL A 1 157 ? -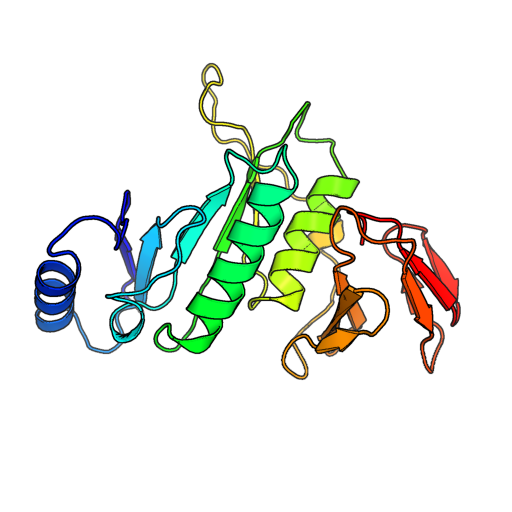12.732 0.031 1.078 1.00 93.75 157 VAL A CA 1
ATOM 1246 C C . VAL A 1 157 ? -12.643 -0.826 2.324 1.00 93.75 157 VAL A C 1
ATOM 1248 O O . VAL A 1 157 ? -12.170 -0.379 3.366 1.00 93.75 157 VAL A O 1
ATOM 1251 N N . ARG A 1 158 ? -13.096 -2.073 2.249 1.00 95.12 158 ARG A N 1
ATOM 1252 C CA . ARG A 1 158 ? -13.067 -2.985 3.394 1.00 95.12 158 ARG A CA 1
ATOM 1253 C C . ARG A 1 158 ? -12.477 -4.321 2.982 1.00 95.12 158 ARG A C 1
ATOM 1255 O O . ARG A 1 158 ? -12.822 -4.849 1.925 1.00 95.12 158 ARG A O 1
ATOM 1262 N N . ARG A 1 159 ? -11.596 -4.883 3.808 1.00 96.50 159 ARG A N 1
ATOM 1263 C CA . ARG A 1 159 ? -11.002 -6.206 3.568 1.00 96.50 159 ARG A CA 1
ATOM 1264 C C . ARG A 1 159 ? -11.074 -7.050 4.827 1.00 96.50 159 ARG A C 1
ATOM 1266 O O . ARG A 1 159 ? -10.657 -6.617 5.899 1.00 96.50 159 ARG A O 1
ATOM 1273 N N . LEU A 1 160 ? -11.634 -8.246 4.675 1.00 95.94 160 LEU A N 1
ATOM 1274 C CA . LEU A 1 160 ? -11.755 -9.226 5.746 1.00 95.94 160 LEU A CA 1
ATOM 1275 C C . LEU A 1 160 ? -10.473 -10.038 5.882 1.00 95.94 160 LEU A C 1
ATOM 1277 O O . LEU A 1 160 ? -9.858 -10.434 4.890 1.00 95.94 160 LEU A O 1
ATOM 1281 N N . PHE A 1 161 ? -10.140 -10.336 7.126 1.00 96.31 161 PHE A N 1
ATOM 1282 C CA . PHE A 1 161 ? -9.037 -11.185 7.527 1.00 96.31 161 PHE A CA 1
ATOM 1283 C C . PHE A 1 161 ? -9.522 -12.199 8.564 1.00 96.31 161 PHE A C 1
ATOM 1285 O O . PHE A 1 161 ? -10.574 -12.025 9.179 1.00 96.31 161 PHE A O 1
ATOM 1292 N N . THR A 1 162 ? -8.746 -13.256 8.790 1.00 95.62 162 THR A N 1
ATOM 1293 C CA . THR A 1 162 ? -9.080 -14.310 9.762 1.00 95.62 162 THR A CA 1
ATOM 1294 C C . THR A 1 162 ? -9.327 -13.782 11.178 1.00 95.62 162 THR A C 1
ATOM 1296 O O . THR A 1 162 ? -10.076 -14.399 11.927 1.00 95.62 162 THR A O 1
ATOM 1299 N N . GLY A 1 163 ? -8.687 -12.671 11.552 1.00 93.94 163 GLY A N 1
ATOM 1300 C CA . GLY A 1 163 ? -8.771 -12.057 12.878 1.00 93.94 163 GLY A CA 1
ATOM 1301 C C . GLY A 1 163 ? -9.552 -10.742 12.930 1.00 93.94 163 GLY A C 1
ATOM 1302 O O . GLY A 1 163 ? -9.632 -10.144 14.001 1.00 93.94 163 GLY A O 1
ATOM 1303 N N . GLY A 1 164 ? -10.118 -10.257 11.818 1.00 94.25 164 GLY A N 1
ATOM 1304 C CA . GLY A 1 164 ? -10.874 -9.005 11.835 1.00 94.25 164 GLY A CA 1
ATOM 1305 C C . GLY A 1 164 ? -11.101 -8.355 10.474 1.00 94.25 164 GLY A C 1
ATOM 1306 O O . GLY A 1 164 ? -11.067 -8.997 9.426 1.00 94.25 164 GLY A O 1
ATOM 1307 N N . LEU A 1 165 ? -11.350 -7.048 10.502 1.00 95.19 165 LEU A N 1
ATOM 1308 C CA . LEU A 1 165 ? -11.678 -6.236 9.336 1.00 95.19 165 LEU A CA 1
ATOM 1309 C C . LEU A 1 165 ? -10.752 -5.019 9.278 1.00 95.19 165 LEU A C 1
ATOM 1311 O O . LEU A 1 165 ? -10.675 -4.266 10.246 1.00 95.19 165 LEU A O 1
ATOM 1315 N N . ALA A 1 166 ? -10.113 -4.796 8.130 1.00 95.56 166 ALA A N 1
ATOM 1316 C CA . ALA A 1 166 ? -9.484 -3.517 7.816 1.00 95.56 166 ALA A CA 1
ATOM 1317 C C . ALA A 1 166 ? -10.480 -2.631 7.061 1.00 95.56 166 ALA A C 1
ATOM 1319 O O . ALA A 1 166 ? -11.150 -3.098 6.132 1.00 95.56 166 ALA A O 1
ATOM 1320 N N . VAL A 1 167 ? -10.561 -1.358 7.448 1.00 94.75 167 VAL A N 1
ATOM 1321 C CA . VAL A 1 167 ? -11.434 -0.361 6.823 1.00 94.75 167 VAL A CA 1
ATOM 1322 C C . VAL A 1 167 ? -10.581 0.818 6.384 1.00 94.75 167 VAL A C 1
ATOM 1324 O O . VAL A 1 167 ? -9.977 1.503 7.198 1.00 94.75 167 VAL A O 1
ATOM 1327 N N . TYR A 1 168 ? -10.533 1.054 5.082 1.00 92.75 168 TYR A N 1
ATOM 1328 C CA . TYR A 1 168 ? -9.894 2.213 4.492 1.00 92.75 168 TYR A CA 1
ATOM 1329 C C . TYR A 1 168 ? -10.965 3.247 4.119 1.00 92.75 168 TYR A C 1
ATOM 1331 O O . TYR A 1 168 ? -11.646 3.068 3.110 1.00 92.75 168 TYR A O 1
ATOM 1339 N N . ASN A 1 169 ? -11.163 4.298 4.929 1.00 90.50 169 ASN A N 1
ATOM 1340 C CA . ASN A 1 169 ? -12.022 5.415 4.539 1.00 90.50 169 ASN A CA 1
ATOM 1341 C C . ASN A 1 169 ? -11.191 6.494 3.848 1.00 90.50 169 ASN A C 1
ATOM 1343 O O . ASN A 1 169 ? -10.304 7.104 4.449 1.00 90.50 169 ASN A O 1
ATOM 1347 N N . ARG A 1 170 ? -11.464 6.715 2.564 1.00 87.31 170 ARG A N 1
ATOM 1348 C CA . ARG A 1 170 ? -10.643 7.592 1.738 1.00 87.31 170 ARG A CA 1
ATOM 1349 C C . ARG A 1 170 ? -10.592 9.007 2.294 1.00 87.31 170 ARG A C 1
ATOM 1351 O O . ARG A 1 170 ? -11.582 9.516 2.831 1.00 87.31 170 ARG A O 1
ATOM 1358 N N . PRO A 1 171 ? -9.468 9.698 2.109 1.00 80.50 171 PRO A N 1
ATOM 1359 C CA . PRO A 1 171 ? -9.468 11.120 2.318 1.00 80.50 171 PRO A CA 1
ATOM 1360 C C . PRO A 1 171 ? -10.491 11.877 1.478 1.00 80.50 171 PRO A C 1
ATOM 1362 O O . PRO A 1 171 ? -10.713 11.561 0.313 1.00 80.50 171 PRO A O 1
ATOM 1365 N N . GLY A 1 172 ? -11.122 12.881 2.086 1.00 78.25 172 GLY A N 1
ATOM 1366 C CA . GLY A 1 172 ? -12.198 13.652 1.457 1.00 78.25 172 GLY A CA 1
ATOM 1367 C C . GLY A 1 172 ? -13.551 12.932 1.378 1.00 78.25 172 GLY A C 1
ATOM 1368 O O . GLY A 1 172 ? -14.527 13.558 0.967 1.00 78.25 172 GLY A O 1
ATOM 1369 N N . ALA A 1 173 ? -13.644 11.662 1.789 1.00 82.44 173 ALA A N 1
ATOM 1370 C CA . ALA A 1 173 ? -14.925 10.979 1.949 1.00 82.44 173 ALA A CA 1
ATOM 1371 C C . ALA A 1 173 ? -15.721 11.538 3.146 1.00 82.44 173 ALA A C 1
ATOM 1373 O O . ALA A 1 173 ? -15.205 12.300 3.962 1.00 82.44 173 ALA A O 1
ATOM 1374 N N . GLY A 1 174 ? -16.996 11.163 3.258 1.00 83.81 174 GLY A N 1
ATOM 1375 C CA . GLY A 1 174 ? -17.782 11.413 4.468 1.00 83.81 174 GLY A CA 1
ATOM 1376 C C . GLY A 1 174 ? -17.394 10.475 5.617 1.00 83.81 174 GLY A C 1
ATOM 1377 O O . GLY A 1 174 ? -16.498 9.640 5.497 1.00 83.81 174 GLY A O 1
ATOM 1378 N N . GLU A 1 175 ? -18.098 10.581 6.744 1.00 89.62 175 GLU A N 1
ATOM 1379 C CA . GLU A 1 175 ? -18.010 9.561 7.793 1.00 89.62 175 GLU A CA 1
ATOM 1380 C C . GLU A 1 175 ? -18.588 8.233 7.277 1.00 89.62 175 GLU A C 1
ATOM 1382 O O . GLU A 1 175 ? -19.744 8.166 6.855 1.00 89.62 175 GLU A O 1
ATOM 1387 N N . ALA A 1 176 ? -17.790 7.168 7.335 1.00 89.38 176 ALA A N 1
ATOM 1388 C CA . ALA A 1 176 ? -18.227 5.826 6.987 1.00 89.38 176 ALA A CA 1
ATOM 1389 C C . ALA A 1 176 ? -18.830 5.128 8.211 1.00 89.38 176 ALA A C 1
ATOM 1391 O O . ALA A 1 176 ? -18.291 5.188 9.319 1.00 89.38 176 ALA A O 1
ATOM 1392 N N . THR A 1 177 ? -19.939 4.416 8.001 1.00 91.56 177 THR A N 1
ATOM 1393 C CA . THR A 1 177 ? -20.575 3.591 9.034 1.00 91.56 177 THR A CA 1
ATOM 1394 C C . THR A 1 177 ? -20.388 2.112 8.709 1.00 91.56 177 THR A C 1
ATOM 1396 O O . THR A 1 177 ? -20.848 1.598 7.683 1.00 91.56 177 THR A O 1
ATOM 1399 N N . VAL A 1 17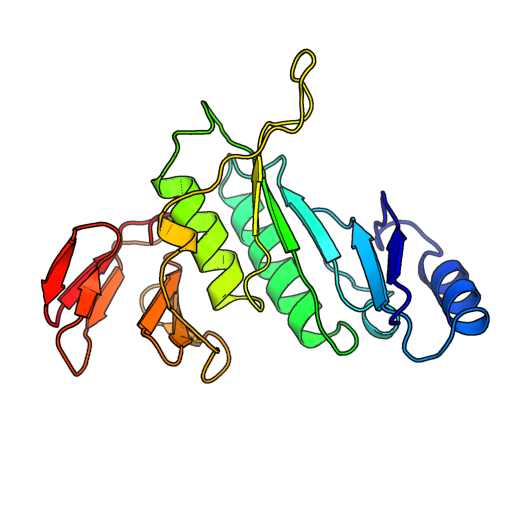8 ? -19.722 1.400 9.614 1.00 92.19 178 VAL A N 1
ATOM 1400 C CA . VAL A 1 178 ? -19.412 -0.024 9.485 1.00 92.19 178 VAL A CA 1
ATOM 1401 C C . VAL A 1 178 ? -20.299 -0.806 10.440 1.00 92.19 178 VAL A C 1
ATOM 1403 O O . VAL A 1 178 ? -20.149 -0.718 11.659 1.00 92.19 178 VAL A O 1
ATOM 1406 N N . ARG A 1 179 ? -21.230 -1.575 9.870 1.00 92.38 179 ARG A N 1
ATOM 1407 C CA . ARG A 1 179 ? -22.071 -2.521 10.603 1.00 92.38 179 ARG A CA 1
ATOM 1408 C C . ARG A 1 179 ? -21.527 -3.936 10.433 1.00 92.38 179 ARG A C 1
ATOM 1410 O O . ARG A 1 179 ? -21.289 -4.364 9.306 1.00 92.38 179 ARG A O 1
ATOM 1417 N N . LEU A 1 180 ? -21.353 -4.639 11.544 1.00 91.88 180 LEU A N 1
ATOM 1418 C CA . LEU A 1 180 ? -20.806 -5.993 11.621 1.00 91.88 180 LEU A CA 1
ATOM 1419 C C . LEU A 1 180 ? -21.873 -6.965 12.130 1.00 91.88 180 LEU A C 1
ATOM 1421 O O . LEU A 1 180 ? -22.817 -6.566 12.815 1.00 91.88 180 LEU A O 1
ATOM 1425 N N . GLU A 1 181 ? -21.725 -8.242 11.789 1.00 91.94 181 GLU A N 1
ATOM 1426 C CA . GLU A 1 181 ? -22.662 -9.301 12.193 1.00 91.94 181 GLU A CA 1
ATOM 1427 C C . GLU A 1 181 ? -22.481 -9.720 13.659 1.00 91.94 181 GLU A C 1
ATOM 1429 O O . GLU A 1 181 ? -23.421 -10.183 14.300 1.00 91.94 181 GLU A O 1
ATOM 1434 N N . SER A 1 182 ? -21.284 -9.512 14.208 1.00 91.81 182 SER A N 1
ATOM 1435 C CA . SER A 1 182 ? -20.932 -9.806 15.595 1.00 91.81 182 SER A CA 1
ATOM 1436 C C . SER A 1 182 ? -20.134 -8.654 16.217 1.00 91.81 182 SER A C 1
ATOM 1438 O O . SER A 1 182 ? -19.559 -7.840 15.484 1.00 91.81 182 SER A O 1
ATOM 1440 N N . PRO A 1 183 ? -20.116 -8.512 17.557 1.00 94.81 183 PRO A N 1
ATOM 1441 C CA . PRO A 1 183 ? -19.420 -7.402 18.198 1.00 94.81 183 PRO A CA 1
ATOM 1442 C C . PRO A 1 183 ? -17.912 -7.454 17.946 1.00 94.81 183 PRO A C 1
ATOM 1444 O O . PRO A 1 183 ? -17.274 -8.466 18.225 1.00 94.81 183 PRO A O 1
ATOM 1447 N N . HIS A 1 184 ? -17.337 -6.350 17.473 1.00 94.06 184 HIS A N 1
ATOM 1448 C CA . HIS A 1 184 ? -15.892 -6.196 17.298 1.00 94.06 184 HIS A CA 1
ATOM 1449 C C . HIS A 1 184 ? -15.368 -5.044 18.148 1.00 94.06 184 HIS A C 1
ATOM 1451 O O . HIS A 1 184 ? -16.101 -4.110 18.475 1.00 94.06 184 HIS A O 1
ATOM 1457 N N . ARG A 1 185 ? -14.082 -5.104 18.508 1.00 94.75 185 ARG A N 1
ATOM 1458 C CA . ARG A 1 185 ? -13.373 -3.990 19.139 1.00 94.75 185 ARG A CA 1
ATOM 1459 C C . ARG A 1 185 ? -12.717 -3.132 18.063 1.00 94.75 185 ARG A C 1
ATOM 1461 O O . ARG A 1 185 ? -11.879 -3.619 17.315 1.00 94.75 185 ARG A O 1
ATOM 1468 N N . SER A 1 186 ? -13.041 -1.845 18.030 1.00 93.62 186 SER A N 1
ATOM 1469 C CA . SER A 1 186 ? -12.313 -0.875 17.208 1.00 93.62 186 SER A CA 1
ATOM 1470 C C . SER A 1 186 ? -10.943 -0.601 17.828 1.00 93.62 186 SER A C 1
ATOM 1472 O O . SER A 1 186 ? -10.873 -0.193 18.988 1.00 93.62 186 SER A O 1
ATOM 1474 N N . PHE A 1 187 ? -9.863 -0.772 17.058 1.00 91.44 187 PHE A N 1
ATOM 1475 C CA . PHE A 1 187 ? -8.511 -0.420 17.510 1.00 91.44 187 PHE A CA 1
ATOM 1476 C C . PHE A 1 187 ? -8.403 1.075 17.848 1.00 91.44 187 PHE A C 1
ATOM 1478 O O . PHE A 1 187 ? -7.881 1.445 18.894 1.00 91.44 187 PHE A O 1
ATOM 1485 N N . ARG A 1 188 ? -8.988 1.935 17.005 1.00 88.56 188 ARG A N 1
ATOM 1486 C CA . ARG A 1 188 ? -8.992 3.395 17.170 1.00 88.56 188 ARG A CA 1
ATOM 1487 C C . ARG A 1 188 ? -9.648 3.860 18.471 1.00 88.56 188 ARG A C 1
ATOM 1489 O O . ARG A 1 188 ? -9.130 4.746 19.139 1.00 88.56 188 ARG A O 1
ATOM 1496 N N . THR A 1 189 ? -10.824 3.324 18.796 1.00 91.06 189 THR A N 1
ATOM 1497 C CA . THR A 1 189 ? -11.658 3.855 19.895 1.00 91.06 189 THR A CA 1
ATOM 1498 C C . THR A 1 189 ? -11.668 2.973 21.139 1.00 91.06 189 THR A C 1
ATOM 1500 O O . THR A 1 189 ? -12.216 3.369 22.165 1.00 91.06 189 THR A O 1
ATOM 1503 N N . GLY A 1 190 ? -11.159 1.743 21.042 1.00 92.69 190 GLY A N 1
ATOM 1504 C CA . GLY A 1 190 ? -11.271 0.714 22.075 1.00 92.69 190 GLY A CA 1
ATOM 1505 C C . GLY A 1 190 ? -12.697 0.201 22.308 1.00 92.69 190 GLY A C 1
ATOM 1506 O O . GLY A 1 190 ? -12.877 -0.736 23.087 1.00 92.69 190 GLY A O 1
ATOM 1507 N N . ARG A 1 191 ? -13.714 0.775 21.649 1.00 95.44 191 ARG A N 1
ATOM 1508 C CA . ARG A 1 191 ? -15.126 0.430 21.849 1.00 95.44 191 ARG A CA 1
ATOM 1509 C C . ARG A 1 191 ? -15.452 -0.912 21.213 1.00 95.44 191 ARG A C 1
ATOM 1511 O O . ARG A 1 191 ? -15.008 -1.197 20.102 1.00 95.44 191 ARG A O 1
ATOM 1518 N N . VAL A 1 192 ? -16.267 -1.697 21.915 1.00 97.06 192 VAL A N 1
ATOM 1519 C CA . VAL A 1 192 ? -16.837 -2.952 21.419 1.00 97.06 192 VAL A CA 1
ATOM 1520 C C . VAL A 1 192 ? -18.268 -2.696 20.966 1.00 97.06 192 VAL A C 1
ATOM 1522 O O . VAL A 1 192 ? -19.044 -2.102 21.712 1.00 97.06 192 VAL A O 1
ATOM 1525 N N . GLY A 1 193 ? -18.629 -3.132 19.763 1.00 96.44 193 GLY A N 1
ATOM 1526 C CA . GLY A 1 193 ? -19.985 -2.959 19.257 1.00 96.44 193 GLY A CA 1
ATOM 1527 C C . GLY A 1 193 ? -20.209 -3.593 17.893 1.00 96.44 193 GLY A C 1
ATOM 1528 O O . GLY A 1 193 ? -19.305 -4.170 17.300 1.00 96.44 193 GLY A O 1
ATOM 1529 N N . LEU A 1 194 ? -21.449 -3.495 17.414 1.00 96.06 194 LEU A N 1
ATOM 1530 C CA . LEU A 1 194 ? -21.837 -3.903 16.058 1.00 96.06 194 LEU A CA 1
ATOM 1531 C C . LEU A 1 194 ? -21.717 -2.762 15.047 1.00 96.06 194 LEU A C 1
ATOM 1533 O O . LEU A 1 194 ? -21.811 -3.001 13.848 1.00 96.06 194 LEU A O 1
ATOM 1537 N N . LEU A 1 195 ? -21.585 -1.528 15.531 1.00 95.12 195 LEU A N 1
ATOM 1538 C CA . LEU A 1 195 ? -21.589 -0.316 14.729 1.00 95.12 195 LEU A CA 1
ATOM 1539 C C . LEU A 1 195 ? -20.365 0.520 15.085 1.00 95.12 195 LEU A C 1
ATOM 1541 O O . LEU A 1 195 ? -20.161 0.862 16.252 1.00 95.12 195 LEU A O 1
ATOM 1545 N N . HIS A 1 196 ? -19.580 0.865 14.074 1.00 94.25 196 HIS A N 1
ATOM 1546 C CA . HIS A 1 196 ? -18.419 1.733 14.207 1.00 94.25 196 HIS A CA 1
ATOM 1547 C C . HIS A 1 196 ? -18.492 2.847 13.173 1.00 94.25 196 HIS A C 1
ATOM 1549 O O . HIS A 1 196 ? -18.884 2.603 12.031 1.00 94.25 196 HIS A O 1
ATOM 1555 N N . THR A 1 197 ? -18.094 4.052 13.572 1.00 92.19 197 THR A N 1
ATOM 1556 C CA . THR A 1 197 ? -17.914 5.167 12.646 1.00 92.19 197 THR A CA 1
ATOM 1557 C C . THR A 1 197 ? -16.435 5.428 12.407 1.00 92.19 197 THR A C 1
ATOM 1559 O O . THR A 1 197 ? -15.605 5.350 13.322 1.00 92.19 197 THR A O 1
ATOM 1562 N N . VAL A 1 198 ? -16.114 5.708 11.150 1.00 89.62 198 VAL A N 1
ATOM 1563 C CA . VAL A 1 198 ? -14.756 5.923 10.665 1.00 89.62 198 VAL A CA 1
ATOM 1564 C C . VAL A 1 198 ? -14.735 7.280 9.950 1.00 89.62 198 VAL A C 1
ATOM 1566 O O . VAL A 1 198 ? -15.373 7.415 8.905 1.00 89.62 198 VAL A O 1
ATOM 1569 N N . PRO A 1 199 ? -14.073 8.309 10.512 1.00 85.12 199 PRO A N 1
ATOM 1570 C CA . PRO A 1 199 ? -13.960 9.617 9.868 1.00 85.12 199 PRO A CA 1
ATOM 1571 C C . PRO A 1 199 ? -13.248 9.554 8.515 1.00 85.12 199 PRO A C 1
ATOM 1573 O O . PRO A 1 199 ? -12.592 8.566 8.193 1.00 85.12 199 PRO A O 1
ATOM 1576 N N . ALA A 1 200 ? -13.361 10.626 7.736 1.00 79.94 200 ALA A N 1
ATOM 1577 C CA . ALA A 1 200 ? -12.579 10.810 6.517 1.00 79.94 200 ALA A CA 1
ATOM 1578 C C . ALA A 1 200 ? -11.074 10.762 6.813 1.00 79.94 200 ALA A C 1
ATOM 1580 O O . ALA A 1 200 ? -10.646 11.325 7.823 1.00 79.94 200 ALA A O 1
ATOM 1581 N N . ALA A 1 201 ? -10.286 10.151 5.921 1.00 74.25 201 ALA A N 1
ATOM 1582 C CA . ALA A 1 201 ? -8.838 9.967 6.109 1.00 74.25 201 ALA A CA 1
ATOM 1583 C C . ALA A 1 201 ? -8.463 9.297 7.449 1.00 74.25 201 ALA A C 1
ATOM 1585 O O . ALA A 1 201 ? -7.370 9.510 7.978 1.00 74.25 201 ALA A O 1
ATOM 1586 N N . ASP A 1 202 ? -9.391 8.534 8.025 1.00 74.00 202 ASP A N 1
ATOM 1587 C CA . ASP A 1 202 ? -9.201 7.762 9.243 1.00 74.00 202 ASP A CA 1
ATOM 1588 C C . ASP A 1 202 ? -9.784 6.359 9.048 1.00 74.00 202 ASP A C 1
ATOM 1590 O O . ASP A 1 202 ? -10.435 6.069 8.040 1.00 74.00 202 ASP A O 1
ATOM 1594 N N . HIS A 1 203 ? -9.449 5.454 9.967 1.00 71.12 203 HIS A N 1
ATOM 1595 C CA . HIS A 1 203 ? -9.478 4.015 9.720 1.00 71.12 203 HIS A CA 1
ATOM 1596 C C . HIS A 1 203 ? -9.725 3.208 10.996 1.00 71.12 203 HIS A C 1
ATOM 1598 O O . HIS A 1 203 ? -9.196 3.595 12.070 1.00 71.12 203 HIS A O 1
#

Secondary structure (DSSP, 8-state):
---EEEESS--TTSTT-HHHHHHHHHHS-TT-EEEEE-TT---SSSGGGSSEEEEEETTTTSHHHHHHHHHHHHHHHHHSPSSP--EEEEEPSS-S--HHHHHHHHHHHHHHSS-EEEEE--TTSPSS-S-B---TTTTS---SBSS--EE-TTSEEEEEETTEEEEEE-TT---EEEEEEEEEE-TTT--EEEEEEE-TT--